Protein AF-A0A3L7VU78-F1 (afdb_monomer_lite)

Radius of gyration: 23.71 Å; chains: 1; bou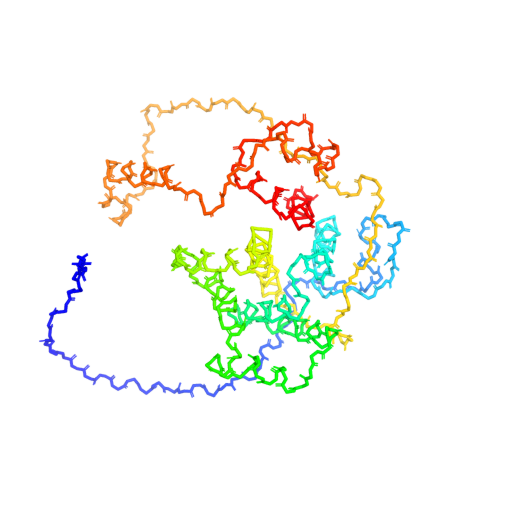nding box: 50×68×67 Å

Foldseek 3Di:
DDDDDDDDDDDDDDDDDDPPPPPPPDPDPDDPDDFLADQADLVVLLVQAFAFPDQPPDDDWSLLSRCSVPFRLLSVLVLLLLLLLQPVQPAQQLLSLLLQLLLCVLLVNPQSNQLSVVSNVVSVDDVVQVCQSPDPLVSDDPVNNLLNVQSNCLRPPVVPDDLVSLVVCCVVPNLLNSLSSNLSSVSSNVVSCSCVVRVTDGDPPDPDDRRDIGHDPPSFDQADDDPPDDDDDDDDPPDDDPDPDDPVNVVQDPVNVVVVVVVVVPDDDSDDQAAQVLQLVQGDPNHSVDGDPPSSLSSCSNRPVSNVSSVSRSVRRD

Structure (mmCIF, N/CA/C/O backbone):
data_AF-A0A3L7VU78-F1
#
_entry.id   AF-A0A3L7VU78-F1
#
loop_
_atom_site.group_PDB
_atom_site.id
_atom_site.type_symbol
_atom_site.label_atom_id
_atom_site.label_alt_id
_atom_site.label_comp_id
_atom_site.label_asym_id
_atom_site.label_entity_id
_atom_site.label_seq_id
_atom_site.pdbx_PDB_ins_code
_atom_site.Cartn_x
_atom_site.Cartn_y
_atom_site.Cartn_z
_atom_site.occupancy
_atom_site.B_iso_or_equiv
_atom_site.auth_seq_id
_atom_site.auth_comp_id
_atom_site.auth_asym_id
_atom_site.auth_atom_id
_atom_site.pdbx_PDB_model_num
ATOM 1 N N . MET A 1 1 ? -22.485 -10.725 32.781 1.00 35.50 1 MET A N 1
ATOM 2 C CA . MET A 1 1 ? -22.171 -12.115 33.166 1.00 35.50 1 MET A CA 1
ATOM 3 C C . MET A 1 1 ? -20.789 -12.396 32.603 1.00 35.50 1 MET A C 1
ATOM 5 O O . MET A 1 1 ? -20.634 -12.477 31.395 1.00 35.50 1 MET A O 1
ATOM 9 N N . ILE A 1 2 ? -19.786 -12.288 33.471 1.00 28.89 2 ILE A N 1
ATOM 10 C CA . ILE A 1 2 ? -18.355 -12.215 33.153 1.00 28.89 2 ILE A CA 1
ATOM 11 C C . ILE A 1 2 ? -17.833 -13.649 33.058 1.00 28.89 2 ILE A C 1
ATOM 13 O O . ILE A 1 2 ? -18.004 -14.397 34.017 1.00 28.89 2 ILE A O 1
ATOM 17 N N . CYS A 1 3 ? -17.208 -14.032 31.944 1.00 24.05 3 CYS A N 1
ATOM 18 C CA . CYS A 1 3 ? -16.477 -15.294 31.855 1.00 24.05 3 CYS A CA 1
ATOM 19 C C . CYS A 1 3 ? -14.977 -14.987 31.837 1.00 24.05 3 CYS A C 1
ATOM 21 O O . CYS A 1 3 ? -14.434 -14.513 30.843 1.00 24.05 3 CYS A O 1
ATOM 23 N N . GLN A 1 4 ? -14.351 -15.194 32.995 1.00 27.16 4 GLN A N 1
ATOM 24 C CA . GLN A 1 4 ? -12.908 -15.159 33.211 1.00 27.16 4 GLN A CA 1
ATOM 25 C C . GLN A 1 4 ? -12.246 -16.330 32.474 1.00 27.16 4 GLN A C 1
ATOM 27 O O . GLN A 1 4 ? -12.714 -17.463 32.570 1.00 27.16 4 GLN A O 1
ATOM 32 N N . ILE A 1 5 ? -11.136 -16.068 31.787 1.00 29.72 5 ILE A N 1
ATOM 33 C CA . ILE A 1 5 ? -10.208 -17.096 31.303 1.00 29.72 5 ILE A CA 1
ATOM 34 C C . ILE A 1 5 ? -9.046 -17.147 32.309 1.00 29.72 5 ILE A C 1
ATOM 36 O O . ILE A 1 5 ? -8.487 -16.089 32.612 1.00 29.72 5 ILE A O 1
ATOM 40 N N . PRO A 1 6 ? -8.681 -18.315 32.872 1.00 30.66 6 PRO A N 1
ATOM 41 C CA . PRO A 1 6 ? -7.613 -18.394 33.855 1.00 30.66 6 PRO A CA 1
ATOM 42 C C . PRO A 1 6 ? -6.235 -18.449 33.184 1.00 30.66 6 PRO A C 1
ATOM 44 O O . PRO A 1 6 ? -5.979 -19.248 32.287 1.00 30.66 6 PRO A O 1
ATOM 47 N N . CYS A 1 7 ? -5.341 -17.605 33.690 1.00 25.31 7 CYS A N 1
ATOM 48 C CA . CYS A 1 7 ? -3.892 -17.692 33.549 1.00 25.31 7 CYS A CA 1
ATOM 49 C C . CYS A 1 7 ? -3.352 -18.716 34.571 1.00 25.31 7 CYS A C 1
ATOM 51 O O . CYS A 1 7 ? -3.799 -18.669 35.722 1.00 25.31 7 CYS A O 1
ATOM 53 N N . PRO A 1 8 ? -2.406 -19.613 34.236 1.00 29.02 8 PRO A N 1
ATOM 54 C CA . PRO A 1 8 ? -1.728 -20.419 35.240 1.00 29.02 8 PRO A CA 1
ATOM 55 C C . PRO A 1 8 ? -0.372 -19.804 35.623 1.00 29.02 8 PRO A C 1
ATOM 57 O O . PRO A 1 8 ? 0.574 -19.799 34.841 1.00 29.02 8 PRO A O 1
ATOM 60 N N . THR A 1 9 ? -0.266 -19.345 36.870 1.00 29.22 9 THR A N 1
ATOM 61 C CA . THR A 1 9 ? 0.985 -19.000 37.568 1.00 29.22 9 THR A CA 1
ATOM 62 C C . THR A 1 9 ? 1.198 -19.929 38.762 1.00 29.22 9 THR A C 1
ATOM 64 O O . THR A 1 9 ? 0.534 -19.726 39.763 1.00 29.22 9 THR A O 1
ATOM 67 N N . TRP A 1 10 ? 2.142 -20.879 38.704 1.00 26.08 10 TRP A N 1
ATOM 68 C CA . TRP A 1 10 ? 2.815 -21.545 39.850 1.00 26.08 10 TRP A CA 1
ATOM 69 C C . TRP A 1 10 ? 4.115 -22.188 39.300 1.00 26.08 10 TRP A C 1
ATOM 71 O O . TRP A 1 10 ? 4.065 -22.734 38.207 1.00 26.08 10 TRP A O 1
ATOM 81 N N . PHE A 1 11 ? 5.304 -22.223 39.913 1.00 25.39 11 PHE A N 1
ATOM 82 C CA . PHE A 1 11 ? 5.868 -21.669 41.145 1.00 25.39 11 PHE A CA 1
ATOM 83 C C . PHE A 1 11 ? 7.413 -21.758 41.064 1.00 25.39 11 PHE A C 1
ATOM 85 O O . PHE A 1 11 ? 7.967 -22.499 40.256 1.00 25.39 11 PHE A O 1
ATOM 92 N N . ILE A 1 12 ? 8.086 -21.001 41.928 1.00 29.55 12 ILE A N 1
ATOM 93 C CA . ILE A 1 12 ? 9.536 -20.780 42.036 1.00 29.55 12 ILE A CA 1
ATOM 94 C C . ILE A 1 12 ? 10.245 -21.928 42.779 1.00 29.55 12 ILE A C 1
ATOM 96 O O . ILE A 1 12 ? 9.788 -22.322 43.849 1.00 29.55 12 ILE A O 1
ATOM 100 N N . ALA A 1 13 ? 11.427 -22.345 42.305 1.00 23.81 13 ALA A N 1
ATOM 101 C CA . ALA A 1 13 ? 12.557 -22.773 43.145 1.00 23.81 13 ALA A CA 1
ATOM 102 C C . ALA A 1 13 ? 13.876 -22.674 42.352 1.00 23.81 13 ALA A C 1
ATOM 104 O O . ALA A 1 13 ? 13.933 -23.053 41.187 1.00 23.81 13 ALA A O 1
ATOM 105 N N . GLY A 1 14 ? 14.899 -22.079 42.969 1.00 23.03 14 GLY A N 1
ATOM 106 C CA . GLY A 1 14 ? 16.048 -21.478 42.290 1.00 23.03 14 GLY A CA 1
ATOM 107 C C . GLY A 1 14 ? 17.125 -22.431 41.771 1.00 23.03 14 GLY A C 1
ATOM 108 O O . GLY A 1 14 ? 17.224 -23.569 42.208 1.00 23.03 14 GLY A O 1
ATOM 109 N N . LEU A 1 15 ? 18.006 -21.894 40.922 1.00 24.14 15 LEU A N 1
ATOM 110 C CA . LEU A 1 15 ? 19.453 -21.915 41.151 1.00 24.14 15 LEU A CA 1
ATOM 111 C C . LEU A 1 15 ? 20.183 -20.962 40.181 1.00 24.14 15 LEU A C 1
ATOM 113 O O . LEU A 1 15 ? 19.948 -20.974 38.979 1.00 24.14 15 LEU A O 1
ATOM 117 N N . THR A 1 16 ? 21.126 -20.211 40.753 1.00 25.31 16 THR A N 1
ATOM 118 C CA . THR A 1 16 ? 22.316 -19.613 40.118 1.00 25.31 16 THR A CA 1
ATOM 119 C C . THR A 1 16 ? 22.130 -18.368 39.238 1.00 25.31 16 THR A C 1
ATOM 121 O O . THR A 1 16 ? 21.934 -18.426 38.029 1.00 25.31 16 THR A O 1
ATOM 124 N N . ILE A 1 17 ? 22.337 -17.208 39.872 1.00 29.69 17 ILE A N 1
ATOM 125 C CA . ILE A 1 17 ? 22.638 -15.926 39.225 1.00 29.69 17 ILE A CA 1
ATOM 126 C C . ILE A 1 17 ? 24.004 -16.058 38.539 1.00 29.69 17 ILE A C 1
ATOM 128 O O . ILE A 1 17 ? 25.048 -15.973 39.186 1.00 29.69 17 ILE A O 1
ATOM 132 N N . MET A 1 18 ? 23.999 -16.277 37.227 1.00 26.28 18 MET A N 1
ATOM 133 C CA . MET A 1 18 ? 25.158 -16.014 36.382 1.00 26.28 18 MET A CA 1
ATOM 134 C C . MET A 1 18 ? 25.036 -14.564 35.908 1.00 26.28 18 MET A C 1
ATOM 136 O O . MET A 1 18 ? 24.140 -14.227 35.137 1.00 26.28 18 MET A O 1
ATOM 140 N N . ASN A 1 19 ? 25.906 -13.696 36.428 1.00 28.73 19 ASN A N 1
ATOM 141 C CA . ASN A 1 19 ? 26.069 -12.317 35.971 1.00 28.73 19 ASN A CA 1
ATOM 142 C C . ASN A 1 19 ? 26.489 -12.320 34.496 1.00 28.73 19 ASN A C 1
ATOM 144 O O . ASN A 1 19 ? 27.678 -12.351 34.178 1.00 28.73 19 ASN A O 1
ATOM 148 N N . ILE A 1 20 ? 25.518 -12.271 33.589 1.00 28.59 20 ILE A N 1
ATOM 149 C CA . ILE A 1 20 ? 25.759 -11.836 32.220 1.00 28.59 20 ILE A CA 1
ATOM 150 C C . ILE A 1 20 ? 25.672 -10.316 32.263 1.00 28.59 20 ILE A C 1
ATOM 152 O O . ILE A 1 20 ? 24.589 -9.735 32.240 1.00 28.59 20 ILE A O 1
ATOM 156 N N . SER A 1 21 ? 26.836 -9.674 32.371 1.00 28.73 21 SER A N 1
ATOM 157 C CA . SER A 1 21 ? 27.003 -8.269 32.008 1.00 28.73 21 SER A CA 1
ATOM 158 C C . SER A 1 21 ? 26.585 -8.114 30.550 1.00 28.73 21 SER A C 1
ATOM 160 O O . SER A 1 21 ? 27.394 -8.273 29.636 1.00 28.73 21 SER A O 1
ATOM 162 N N . MET A 1 22 ? 25.305 -7.829 30.332 1.00 28.14 22 MET A N 1
ATOM 163 C CA . MET A 1 22 ? 24.794 -7.361 29.060 1.00 28.14 22 MET A CA 1
ATOM 164 C C . MET A 1 22 ? 25.396 -5.970 28.872 1.00 28.14 22 MET A C 1
ATOM 166 O O . MET A 1 22 ? 24.938 -4.983 29.446 1.00 28.14 22 MET A O 1
ATOM 170 N N . ARG A 1 23 ? 26.514 -5.905 28.141 1.00 28.66 23 ARG A N 1
ATOM 171 C CA . ARG A 1 23 ? 26.972 -4.643 27.572 1.00 28.66 23 ARG A CA 1
ATOM 172 C C . ARG A 1 23 ? 25.811 -4.146 26.723 1.00 28.66 23 ARG A C 1
ATOM 174 O O . ARG A 1 23 ? 25.499 -4.754 25.704 1.00 28.66 23 ARG A O 1
ATOM 181 N N . ILE A 1 24 ? 25.169 -3.076 27.181 1.00 33.50 24 ILE A N 1
ATOM 182 C CA . ILE A 1 24 ? 24.375 -2.209 26.324 1.00 33.50 24 ILE A CA 1
ATOM 183 C C . ILE A 1 24 ? 25.350 -1.780 25.233 1.00 33.50 24 ILE A C 1
ATOM 185 O O . ILE A 1 24 ? 26.255 -0.980 25.476 1.00 33.50 24 ILE A O 1
ATOM 189 N N . ALA A 1 25 ? 25.247 -2.422 24.071 1.00 33.28 25 ALA A N 1
ATOM 190 C CA . ALA A 1 25 ? 25.852 -1.897 22.871 1.00 33.28 25 ALA A CA 1
ATOM 191 C C . ALA A 1 25 ? 25.211 -0.524 22.680 1.00 33.28 25 ALA A C 1
ATOM 193 O O . ALA A 1 25 ? 23.991 -0.402 22.560 1.00 33.28 25 ALA A O 1
ATOM 194 N N . SER A 1 26 ? 26.049 0.506 22.781 1.00 35.22 26 SER A N 1
ATOM 195 C CA . SER A 1 26 ? 25.760 1.832 22.257 1.00 35.22 26 SER A CA 1
ATOM 196 C C . SER A 1 26 ? 25.089 1.676 20.897 1.00 35.22 26 SER A C 1
ATOM 198 O O . SER A 1 26 ? 25.516 0.821 20.123 1.00 35.22 26 SER A O 1
ATOM 200 N N . ALA A 1 27 ? 24.056 2.477 20.637 1.00 38.53 27 ALA A N 1
ATOM 201 C CA . ALA A 1 27 ? 23.479 2.625 19.311 1.00 38.53 27 ALA A CA 1
ATOM 202 C C . ALA A 1 27 ? 24.625 2.831 18.313 1.00 38.53 27 ALA A C 1
ATOM 204 O O . ALA A 1 27 ? 25.309 3.855 18.365 1.00 38.53 27 ALA A O 1
ATOM 205 N N . ASP A 1 28 ? 24.886 1.807 17.507 1.00 32.53 28 ASP A N 1
ATOM 206 C CA . ASP A 1 28 ? 25.804 1.908 16.388 1.00 32.53 28 ASP A CA 1
ATOM 207 C C . ASP A 1 28 ? 25.059 2.689 15.307 1.00 32.53 28 ASP A C 1
ATOM 209 O O . ASP A 1 28 ? 23.875 2.453 15.042 1.00 32.53 28 ASP A O 1
ATOM 213 N N . GLU A 1 29 ? 25.740 3.689 14.768 1.00 37.38 29 GLU A N 1
ATOM 214 C CA . GLU A 1 29 ? 25.265 4.547 13.694 1.00 37.38 29 GLU A CA 1
ATOM 215 C C . GLU A 1 29 ? 24.719 3.693 12.538 1.00 37.38 29 GLU A C 1
ATOM 217 O O . GLU A 1 29 ? 25.259 2.631 12.225 1.00 37.38 29 GLU A O 1
ATOM 222 N N . GLY A 1 30 ? 23.612 4.147 11.939 1.00 40.00 30 GLY A N 1
ATOM 223 C CA . GLY A 1 30 ? 22.833 3.411 10.945 1.00 40.00 30 GLY A CA 1
ATOM 224 C C . GLY A 1 30 ? 23.698 2.653 9.940 1.00 40.00 30 GLY A C 1
ATOM 225 O O . GLY A 1 30 ? 24.614 3.207 9.330 1.00 40.00 30 GLY A O 1
ATOM 226 N N . THR A 1 31 ? 23.395 1.369 9.774 1.00 40.06 31 THR A N 1
ATOM 227 C CA . THR A 1 31 ? 24.058 0.480 8.823 1.00 40.06 31 THR A CA 1
ATOM 228 C C . THR A 1 31 ? 23.836 1.013 7.408 1.00 40.06 31 THR A C 1
ATOM 230 O O . THR A 1 31 ? 22.848 0.725 6.743 1.00 40.06 31 THR A O 1
ATOM 233 N N . THR A 1 32 ? 24.790 1.811 6.937 1.00 51.78 32 THR A N 1
ATOM 234 C CA . THR A 1 32 ? 24.922 2.302 5.563 1.00 51.78 32 THR A CA 1
ATOM 235 C C . THR A 1 32 ? 25.449 1.177 4.672 1.00 51.78 32 THR A C 1
ATOM 237 O O . THR A 1 32 ? 26.526 1.250 4.083 1.00 51.78 32 THR A O 1
ATOM 240 N N . GLY A 1 33 ? 24.708 0.070 4.603 1.00 62.44 33 GLY A N 1
ATOM 241 C CA . GLY A 1 33 ? 24.994 -0.983 3.637 1.00 62.44 33 GLY A CA 1
ATOM 242 C C . GLY A 1 33 ? 24.694 -0.487 2.222 1.00 62.44 33 GLY A C 1
ATOM 243 O O . GLY A 1 33 ? 23.738 0.258 2.012 1.00 62.44 33 GLY A O 1
ATOM 244 N N . SER A 1 34 ? 25.486 -0.908 1.237 1.00 83.06 34 SER A N 1
ATOM 245 C CA . SER A 1 34 ? 25.112 -0.721 -0.171 1.00 83.06 34 SER A CA 1
ATOM 246 C C . SER A 1 34 ? 23.842 -1.528 -0.498 1.00 83.06 34 SER A C 1
ATOM 248 O O . SER A 1 34 ? 23.605 -2.556 0.148 1.00 83.06 34 SER A O 1
ATOM 250 N N . PRO A 1 35 ? 23.031 -1.103 -1.484 1.00 90.38 35 PRO A N 1
ATOM 251 C CA . PRO A 1 35 ? 21.904 -1.896 -1.966 1.00 90.38 35 PRO A CA 1
ATOM 252 C C . PRO A 1 35 ? 22.324 -3.322 -2.339 1.00 90.38 35 PRO A C 1
ATOM 254 O O . PRO A 1 35 ? 23.410 -3.532 -2.883 1.00 90.38 35 PRO A O 1
ATOM 257 N N . VAL A 1 36 ? 21.448 -4.299 -2.095 1.00 91.81 36 VAL A N 1
ATOM 258 C CA . VAL A 1 36 ? 21.705 -5.714 -2.442 1.00 91.81 36 VAL A CA 1
ATOM 259 C C . VAL A 1 36 ? 21.676 -5.940 -3.962 1.00 91.81 36 VAL A C 1
ATOM 261 O O . VAL A 1 36 ? 22.259 -6.895 -4.472 1.00 91.81 36 VAL A O 1
ATOM 264 N N . VAL A 1 37 ? 21.020 -5.042 -4.699 1.00 92.69 37 VAL A N 1
ATOM 265 C CA . VAL A 1 37 ? 20.913 -5.062 -6.162 1.00 92.69 37 VAL A CA 1
ATOM 266 C C . VAL A 1 37 ? 21.518 -3.804 -6.770 1.00 92.69 37 VAL A C 1
ATOM 268 O O . VAL A 1 37 ? 21.577 -2.757 -6.130 1.00 92.69 37 VAL A O 1
ATOM 271 N N . VAL A 1 38 ? 21.932 -3.883 -8.036 1.00 93.50 38 VAL A N 1
ATOM 272 C CA . VAL A 1 38 ? 22.366 -2.693 -8.778 1.00 93.50 38 VAL A CA 1
ATOM 273 C C . VAL A 1 38 ? 21.203 -1.710 -8.863 1.00 93.50 38 VAL A C 1
ATOM 275 O O . VAL A 1 38 ? 20.118 -2.056 -9.337 1.00 93.50 38 VAL A O 1
ATOM 278 N N . LEU A 1 39 ? 21.451 -0.485 -8.409 1.00 95.50 39 LEU A N 1
ATOM 279 C CA . LEU A 1 39 ? 20.503 0.611 -8.508 1.00 95.50 39 LEU A CA 1
ATOM 280 C C . LEU A 1 39 ? 20.712 1.325 -9.843 1.00 95.50 39 LEU A C 1
ATOM 282 O O . LEU A 1 39 ? 21.747 1.959 -10.047 1.00 95.50 39 LEU A O 1
ATOM 286 N N . LEU A 1 40 ? 19.736 1.221 -10.743 1.00 97.06 40 LEU A N 1
ATOM 287 C CA . LEU A 1 40 ? 19.785 1.904 -12.036 1.00 97.06 40 LEU A CA 1
ATOM 288 C C . LEU A 1 40 ? 19.847 3.427 -11.847 1.00 97.06 40 LEU A C 1
ATOM 290 O O . LEU A 1 40 ? 19.312 3.978 -10.873 1.00 97.06 40 LEU A O 1
ATOM 294 N N . SER A 1 41 ? 20.461 4.137 -12.793 1.00 96.69 41 SER A N 1
ATOM 295 C CA . SER A 1 41 ? 20.238 5.579 -12.912 1.00 96.69 41 SER A CA 1
ATOM 296 C C . SER A 1 41 ? 18.783 5.865 -13.303 1.00 96.69 41 SER A C 1
ATOM 298 O O . SER A 1 41 ? 18.035 4.976 -13.715 1.00 96.69 41 SER A O 1
ATOM 300 N N . ASN A 1 42 ? 18.354 7.122 -13.171 1.00 96.44 42 ASN A N 1
ATOM 301 C CA . ASN A 1 42 ? 16.991 7.504 -13.539 1.00 96.44 42 ASN A CA 1
ATOM 302 C C . ASN A 1 42 ? 16.691 7.217 -15.020 1.00 96.44 42 ASN A C 1
ATOM 304 O O . ASN A 1 42 ? 15.651 6.648 -15.332 1.00 96.44 42 ASN A O 1
ATOM 308 N N . ALA A 1 43 ? 17.621 7.577 -15.910 1.00 97.56 43 ALA A N 1
ATOM 309 C CA . ALA A 1 43 ? 17.485 7.373 -17.350 1.00 97.56 43 ALA A CA 1
ATOM 310 C C . ALA A 1 43 ? 17.462 5.881 -17.713 1.00 97.56 43 ALA A C 1
ATOM 312 O O . ALA A 1 43 ? 16.530 5.433 -18.367 1.00 97.56 43 ALA A O 1
ATOM 313 N N . GLU A 1 44 ? 18.413 5.093 -17.197 1.00 98.12 44 GLU A N 1
ATOM 314 C CA . GLU A 1 44 ? 18.453 3.644 -17.454 1.00 98.12 44 GLU A CA 1
ATOM 315 C C . GLU A 1 44 ? 17.208 2.922 -16.933 1.00 98.12 44 GLU A C 1
ATOM 317 O O . GLU A 1 44 ? 16.784 1.927 -17.513 1.00 98.12 44 GLU A O 1
ATOM 322 N N . CYS A 1 45 ? 16.633 3.387 -15.820 1.00 98.06 45 CYS A N 1
ATOM 323 C CA . CYS A 1 45 ? 15.390 2.831 -15.303 1.00 98.06 45 CYS A CA 1
ATOM 324 C C . CYS A 1 45 ? 14.231 3.109 -16.265 1.00 98.06 45 CYS A C 1
ATOM 326 O O . CYS A 1 45 ? 13.535 2.176 -16.655 1.00 98.06 45 CYS A O 1
ATOM 328 N N . TRP A 1 46 ? 14.068 4.359 -16.707 1.00 98.00 46 TRP A N 1
ATOM 329 C CA . TRP A 1 46 ? 13.047 4.727 -17.687 1.00 98.00 46 TRP A CA 1
ATOM 330 C C . TRP A 1 46 ? 13.192 3.977 -19.017 1.00 98.00 46 TRP A C 1
ATOM 332 O O . TRP A 1 46 ? 12.180 3.553 -19.563 1.00 98.00 46 TRP A O 1
ATOM 342 N N . ASP A 1 47 ? 14.419 3.730 -19.483 1.00 97.88 47 ASP A N 1
ATOM 343 C CA . ASP A 1 47 ? 14.683 2.928 -20.688 1.00 97.88 47 ASP A CA 1
ATOM 344 C C . ASP A 1 47 ? 14.255 1.455 -20.539 1.00 97.88 47 ASP A C 1
ATOM 346 O O . ASP A 1 47 ? 14.034 0.764 -21.535 1.00 97.88 47 ASP A O 1
ATOM 350 N N . ARG A 1 48 ? 14.160 0.945 -19.302 1.00 97.44 48 ARG A N 1
ATOM 351 C CA . ARG A 1 48 ? 13.707 -0.426 -19.014 1.00 97.44 48 ARG A CA 1
ATOM 352 C C . ARG A 1 48 ? 12.217 -0.535 -18.738 1.00 97.44 48 ARG A C 1
ATOM 354 O O . ARG A 1 48 ? 11.659 -1.615 -18.940 1.00 97.44 48 ARG A O 1
ATOM 361 N N . LEU A 1 49 ? 11.598 0.514 -18.201 1.00 98.00 49 LEU A N 1
ATOM 362 C CA . LEU A 1 49 ? 10.165 0.516 -17.932 1.00 98.00 49 LEU A CA 1
ATOM 363 C C . LEU A 1 49 ? 9.377 0.394 -19.252 1.00 98.00 49 LEU A C 1
ATOM 365 O O . LEU A 1 49 ? 9.890 0.739 -20.318 1.00 98.00 49 LEU A O 1
ATOM 369 N N . PRO A 1 50 ? 8.136 -0.123 -19.213 1.00 97.56 50 PRO A N 1
ATOM 370 C CA . PRO A 1 50 ? 7.268 -0.126 -20.382 1.00 97.56 50 PRO A CA 1
ATOM 371 C C . PRO A 1 50 ? 7.056 1.284 -20.941 1.00 97.56 50 PRO A C 1
ATOM 373 O O . PRO A 1 50 ? 7.197 2.277 -20.225 1.00 97.56 50 PRO A O 1
ATOM 376 N N . GLU A 1 51 ? 6.658 1.353 -22.211 1.00 97.00 51 GLU A N 1
ATOM 377 C CA . GLU A 1 51 ? 6.326 2.615 -22.870 1.00 97.00 51 GLU A CA 1
ATOM 378 C C . GLU A 1 51 ? 5.300 3.416 -22.054 1.00 97.00 51 GLU A C 1
ATOM 380 O O . GLU A 1 51 ? 4.317 2.868 -21.546 1.00 97.00 51 GLU A O 1
ATOM 385 N N . THR A 1 52 ? 5.547 4.719 -21.934 1.00 97.31 52 THR A N 1
ATOM 386 C CA . THR A 1 52 ? 4.703 5.661 -21.193 1.00 97.31 52 THR A CA 1
ATOM 387 C C . THR A 1 52 ? 3.989 6.598 -22.153 1.00 97.31 52 THR A C 1
ATOM 389 O O . THR A 1 52 ? 4.562 7.056 -23.139 1.00 97.31 52 THR A O 1
ATOM 392 N N . LEU A 1 53 ? 2.732 6.901 -21.845 1.00 97.50 53 LEU A N 1
ATOM 393 C CA . LEU A 1 53 ? 1.929 7.907 -22.535 1.00 97.50 53 LEU A CA 1
ATOM 394 C C . LEU A 1 53 ? 2.115 9.290 -21.898 1.00 97.50 53 LEU A C 1
ATOM 396 O O . LEU A 1 53 ? 2.084 10.308 -22.589 1.00 97.50 53 LEU A O 1
ATOM 400 N N . SER A 1 54 ? 2.339 9.330 -20.583 1.00 97.50 54 SER A N 1
ATOM 401 C CA . SER A 1 54 ? 2.594 10.550 -19.818 1.00 97.50 54 SER A CA 1
ATOM 402 C C . SER A 1 54 ? 3.470 10.264 -18.591 1.00 97.50 54 SER A C 1
ATOM 404 O O . SER A 1 54 ? 3.643 9.115 -18.191 1.00 97.50 54 SER A O 1
ATOM 406 N N . GLY A 1 55 ? 4.077 11.305 -18.013 1.00 95.00 55 GLY A N 1
ATOM 407 C CA . GLY A 1 55 ? 4.869 11.193 -16.781 1.00 95.00 55 GLY A CA 1
ATOM 408 C C . GLY A 1 55 ? 6.310 10.677 -16.938 1.00 95.00 55 GLY A C 1
ATOM 409 O O . GLY A 1 55 ? 7.006 10.523 -15.932 1.00 95.00 55 GLY A O 1
ATOM 410 N N . PHE A 1 56 ? 6.789 10.451 -18.166 1.00 96.25 56 PHE A N 1
ATOM 411 C CA . PHE A 1 56 ? 8.169 10.037 -18.453 1.00 96.25 56 PHE A CA 1
ATOM 412 C C . PHE A 1 56 ? 9.221 11.023 -17.922 1.00 96.25 56 PHE A C 1
ATOM 414 O O . PHE A 1 56 ? 9.023 12.239 -17.926 1.00 96.25 56 PHE A O 1
ATOM 421 N N . GLY A 1 57 ? 10.391 10.508 -17.536 1.00 94.06 57 GLY A N 1
ATOM 422 C CA . GLY A 1 57 ? 11.571 11.318 -17.218 1.00 94.06 57 GLY A CA 1
ATOM 423 C C . GLY A 1 57 ? 11.563 11.960 -15.828 1.00 94.06 57 GLY A C 1
ATOM 424 O O . GLY A 1 57 ? 12.571 12.544 -15.429 1.00 94.06 57 GLY A O 1
ATOM 425 N N . GLN A 1 58 ? 10.478 11.815 -15.061 1.00 96.06 58 GLN A N 1
ATOM 426 C CA . GLN A 1 58 ? 10.421 12.243 -13.662 1.00 96.06 58 GLN A CA 1
ATOM 427 C C . GLN A 1 58 ? 11.482 11.514 -12.809 1.00 96.06 58 GLN A C 1
ATOM 429 O O . GLN A 1 58 ? 11.900 10.405 -13.166 1.00 96.06 58 GLN A O 1
ATOM 434 N N . PRO A 1 59 ? 11.954 12.099 -11.691 1.00 96.88 59 PRO A N 1
ATOM 435 C CA . PRO A 1 59 ? 12.805 11.386 -10.741 1.00 96.88 59 PRO A CA 1
ATOM 436 C C . PRO A 1 59 ? 12.090 10.148 -10.187 1.00 96.88 59 PRO A C 1
ATOM 438 O O . PRO A 1 59 ? 10.955 10.254 -9.739 1.00 96.88 59 PRO A O 1
ATOM 441 N N . LEU A 1 60 ? 12.753 8.992 -10.198 1.00 97.38 60 LEU A N 1
ATOM 442 C CA . LEU A 1 60 ? 12.211 7.718 -9.734 1.00 97.38 60 LEU A CA 1
ATOM 443 C C . LEU A 1 60 ? 12.759 7.337 -8.343 1.00 97.38 60 LEU A C 1
ATOM 445 O O . LEU A 1 60 ? 13.981 7.388 -8.131 1.00 97.38 60 LEU A O 1
ATOM 449 N N . PRO A 1 61 ? 11.888 6.875 -7.421 1.00 97.62 61 PRO A N 1
ATOM 450 C CA . PRO A 1 61 ? 12.275 6.346 -6.121 1.00 97.62 61 PRO A CA 1
ATOM 451 C C . PRO A 1 61 ? 13.319 5.239 -6.239 1.00 97.62 61 PRO A C 1
ATOM 453 O O . PRO A 1 61 ? 13.341 4.486 -7.221 1.00 97.62 61 PRO A O 1
ATOM 456 N N . SER A 1 62 ? 14.168 5.094 -5.220 1.00 97.50 62 SER A N 1
ATOM 457 C CA . SER A 1 62 ? 15.192 4.040 -5.226 1.00 97.50 62 SER A CA 1
ATOM 458 C C . SER A 1 62 ? 14.591 2.636 -5.384 1.00 97.50 62 SER A C 1
ATOM 460 O O . SER A 1 62 ? 15.152 1.814 -6.108 1.00 97.50 62 SER A O 1
ATOM 462 N N . TRP A 1 63 ? 13.406 2.374 -4.821 1.00 97.69 63 TRP A N 1
ATOM 463 C CA . TRP A 1 63 ? 12.720 1.087 -4.981 1.00 97.69 63 TRP A CA 1
ATOM 464 C C . TRP A 1 63 ? 12.315 0.785 -6.422 1.00 97.69 63 TRP A C 1
ATOM 466 O O . TRP A 1 63 ? 12.465 -0.357 -6.851 1.00 97.69 63 TRP A O 1
ATOM 476 N N . VAL A 1 64 ? 11.897 1.780 -7.209 1.00 97.94 64 VAL A N 1
ATOM 477 C CA . VAL A 1 64 ? 11.567 1.564 -8.629 1.00 97.94 64 VAL A CA 1
ATOM 478 C C . VAL A 1 64 ? 12.829 1.175 -9.382 1.00 97.94 64 VAL A C 1
ATOM 480 O O . VAL A 1 64 ? 12.852 0.173 -10.094 1.00 97.94 64 VAL A O 1
ATOM 483 N N . ARG A 1 65 ? 13.903 1.946 -9.172 1.00 97.81 65 ARG A N 1
ATOM 484 C CA . ARG A 1 65 ? 15.199 1.748 -9.835 1.00 97.81 65 ARG A CA 1
ATOM 485 C C . ARG A 1 65 ? 15.854 0.419 -9.460 1.00 97.81 65 ARG A C 1
ATOM 487 O O . ARG A 1 65 ? 16.631 -0.105 -10.249 1.00 97.81 65 ARG A O 1
ATOM 494 N N . ALA A 1 66 ? 15.539 -0.126 -8.287 1.00 97.69 66 ALA A N 1
ATOM 495 C CA . ALA A 1 66 ? 15.990 -1.438 -7.842 1.00 97.69 66 ALA A CA 1
ATOM 496 C C . ALA A 1 66 ? 15.140 -2.581 -8.426 1.00 97.69 66 ALA A C 1
ATOM 498 O O . ALA A 1 66 ? 15.685 -3.541 -8.971 1.00 97.69 66 ALA A O 1
ATOM 499 N N . VAL A 1 67 ? 13.807 -2.485 -8.352 1.00 97.31 67 VAL A N 1
ATOM 500 C CA . VAL A 1 67 ? 12.891 -3.535 -8.837 1.00 97.31 67 VAL A CA 1
ATOM 501 C C . VAL A 1 67 ? 12.954 -3.659 -10.363 1.00 97.31 67 VAL A C 1
ATOM 503 O O . VAL A 1 67 ? 12.991 -4.774 -10.889 1.00 97.31 67 VAL A O 1
ATOM 506 N N . ALA A 1 68 ? 13.069 -2.540 -11.087 1.00 97.38 68 ALA A N 1
ATOM 507 C CA . ALA A 1 68 ? 13.152 -2.522 -12.548 1.00 97.38 68 ALA A CA 1
ATOM 508 C C . ALA A 1 68 ? 14.406 -3.215 -13.113 1.00 97.38 68 ALA A C 1
ATOM 510 O O . ALA A 1 68 ? 14.452 -3.543 -14.301 1.00 97.38 68 ALA A O 1
ATOM 511 N N . THR A 1 69 ? 15.410 -3.501 -12.276 1.00 95.44 69 THR A N 1
ATOM 512 C CA . THR A 1 69 ? 16.585 -4.284 -12.676 1.00 95.44 69 THR A CA 1
ATOM 513 C C . THR A 1 69 ? 16.197 -5.674 -13.180 1.00 95.44 69 THR A C 1
ATOM 515 O O . THR A 1 69 ? 16.795 -6.152 -14.147 1.00 95.44 69 THR A O 1
ATOM 518 N N . HIS A 1 70 ? 15.181 -6.297 -12.577 1.00 94.88 70 HIS A N 1
ATOM 519 C CA . HIS A 1 70 ? 14.734 -7.648 -12.933 1.00 94.88 70 HIS A CA 1
ATOM 520 C C . HIS A 1 70 ? 13.255 -7.732 -13.308 1.00 94.88 70 HIS A C 1
ATOM 522 O O . HIS A 1 70 ? 12.881 -8.624 -14.063 1.00 94.88 70 HIS A O 1
ATOM 528 N N . LEU A 1 71 ? 12.429 -6.813 -12.808 1.00 96.75 71 LEU A N 1
ATOM 529 C CA . LEU A 1 71 ? 10.976 -6.843 -12.947 1.00 96.75 71 LEU A CA 1
ATOM 530 C C . LEU A 1 71 ? 10.447 -5.468 -13.407 1.00 96.75 71 LEU A C 1
ATOM 532 O O . LEU A 1 71 ? 9.716 -4.810 -12.666 1.00 96.75 71 LEU A O 1
ATOM 536 N N . PRO A 1 72 ? 10.816 -4.981 -14.609 1.00 97.00 72 PRO A N 1
ATOM 537 C CA . PRO A 1 72 ? 10.444 -3.638 -15.070 1.00 97.00 72 PRO A CA 1
ATOM 538 C C . PRO A 1 72 ? 8.931 -3.430 -15.194 1.00 97.00 72 PRO A C 1
ATOM 540 O O . PRO A 1 72 ? 8.424 -2.367 -14.843 1.00 97.00 72 PRO A O 1
ATOM 543 N N . ARG A 1 73 ? 8.181 -4.450 -15.630 1.00 97.62 73 ARG A N 1
ATOM 544 C CA . ARG A 1 73 ? 6.714 -4.367 -15.716 1.00 97.62 73 ARG A CA 1
ATOM 545 C C . ARG A 1 73 ? 6.070 -4.325 -14.328 1.00 97.62 73 ARG A C 1
ATOM 547 O O . ARG A 1 73 ? 5.132 -3.564 -14.115 1.00 97.62 73 ARG A O 1
ATOM 554 N N . THR A 1 74 ? 6.590 -5.096 -13.372 1.00 97.00 74 THR A N 1
ATOM 555 C CA . THR A 1 74 ? 6.138 -5.044 -11.973 1.00 97.00 74 THR A CA 1
ATOM 556 C C . THR A 1 74 ? 6.471 -3.698 -11.337 1.00 97.00 74 THR A C 1
ATOM 558 O O . THR A 1 74 ? 5.616 -3.128 -10.670 1.00 97.00 74 THR A O 1
ATOM 561 N N . ALA A 1 75 ? 7.667 -3.147 -11.582 1.00 97.88 75 ALA A N 1
ATOM 562 C CA . ALA A 1 75 ? 8.050 -1.815 -11.112 1.00 97.88 75 ALA A CA 1
ATOM 563 C C . ALA A 1 75 ? 7.094 -0.730 -11.639 1.00 97.88 75 ALA A C 1
ATOM 565 O O . ALA A 1 75 ? 6.664 0.127 -10.871 1.00 97.88 75 ALA A O 1
ATOM 566 N N . ALA A 1 76 ? 6.705 -0.812 -12.916 1.00 98.12 76 ALA A N 1
ATOM 567 C CA . ALA A 1 76 ? 5.702 0.061 -13.522 1.00 98.12 76 ALA A CA 1
ATOM 568 C C . ALA A 1 76 ? 4.317 -0.080 -12.870 1.00 98.12 76 ALA A C 1
ATOM 570 O O . ALA A 1 76 ? 3.733 0.911 -12.446 1.00 98.12 76 ALA A O 1
ATOM 571 N N . ALA A 1 77 ? 3.811 -1.304 -12.699 1.00 98.12 77 ALA A N 1
ATOM 572 C CA . ALA A 1 77 ? 2.529 -1.522 -12.025 1.00 98.12 77 ALA A CA 1
ATOM 573 C C . ALA A 1 77 ? 2.546 -1.068 -10.552 1.00 98.12 77 ALA A C 1
ATOM 575 O O . ALA A 1 77 ? 1.548 -0.582 -10.022 1.00 98.12 77 ALA A O 1
ATOM 576 N N . MET A 1 78 ? 3.686 -1.216 -9.875 1.00 98.19 78 MET A N 1
ATOM 577 C CA . MET A 1 78 ? 3.865 -0.730 -8.512 1.00 98.19 78 MET A CA 1
ATOM 578 C C . MET A 1 78 ? 3.904 0.799 -8.424 1.00 98.19 78 MET A C 1
ATOM 580 O O . MET A 1 78 ? 3.534 1.327 -7.381 1.00 98.19 78 MET A O 1
ATOM 584 N N . LEU A 1 79 ? 4.319 1.519 -9.475 1.00 98.12 79 LEU A N 1
ATOM 585 C CA . LEU A 1 79 ? 4.228 2.985 -9.509 1.00 98.12 79 LEU A CA 1
ATOM 586 C C . LEU A 1 79 ? 2.767 3.443 -9.462 1.00 98.12 79 LEU A C 1
ATOM 588 O O . LEU A 1 79 ? 2.431 4.296 -8.644 1.00 98.12 79 LEU A O 1
ATOM 592 N N . GLU A 1 80 ? 1.890 2.824 -10.259 1.00 97.94 80 GLU A N 1
ATOM 593 C CA . GLU A 1 80 ? 0.446 3.107 -10.221 1.00 97.94 80 GLU A CA 1
ATOM 594 C C . GLU A 1 80 ? -0.161 2.769 -8.850 1.00 97.94 80 GLU A C 1
ATOM 596 O O . GLU A 1 80 ? -0.994 3.508 -8.324 1.00 97.94 80 GLU A O 1
ATOM 601 N N . LEU A 1 81 ? 0.291 1.671 -8.235 1.00 98.44 81 LEU A N 1
ATOM 602 C CA . LEU A 1 81 ? -0.120 1.283 -6.887 1.00 98.44 81 LEU A CA 1
ATOM 603 C C . LEU A 1 81 ? 0.333 2.285 -5.817 1.00 98.44 81 LEU A C 1
ATOM 605 O O . LEU A 1 81 ? -0.477 2.677 -4.973 1.00 98.44 81 LEU A O 1
ATOM 609 N N . ASP A 1 82 ? 1.597 2.717 -5.849 1.00 98.56 82 ASP A N 1
ATOM 610 C CA . ASP A 1 82 ? 2.123 3.731 -4.929 1.00 98.56 82 ASP A CA 1
ATOM 611 C C . ASP A 1 82 ? 1.345 5.038 -5.070 1.00 98.56 82 ASP A C 1
ATOM 613 O O . ASP A 1 82 ? 0.912 5.613 -4.069 1.00 98.56 82 ASP A O 1
ATOM 617 N N . PHE A 1 83 ? 1.099 5.465 -6.311 1.00 98.56 83 PHE A N 1
ATOM 618 C CA . PHE A 1 83 ? 0.301 6.645 -6.605 1.00 98.56 83 PHE A CA 1
ATOM 619 C C . PHE A 1 83 ? -1.099 6.532 -5.996 1.00 98.56 83 PHE A C 1
ATOM 621 O O . PHE A 1 83 ? -1.484 7.388 -5.199 1.00 98.56 83 PHE A O 1
ATOM 628 N N . ALA A 1 84 ? -1.829 5.445 -6.269 1.00 98.38 84 ALA A N 1
ATOM 629 C CA . ALA A 1 84 ? -3.179 5.238 -5.747 1.00 98.38 84 ALA A CA 1
ATOM 630 C C . 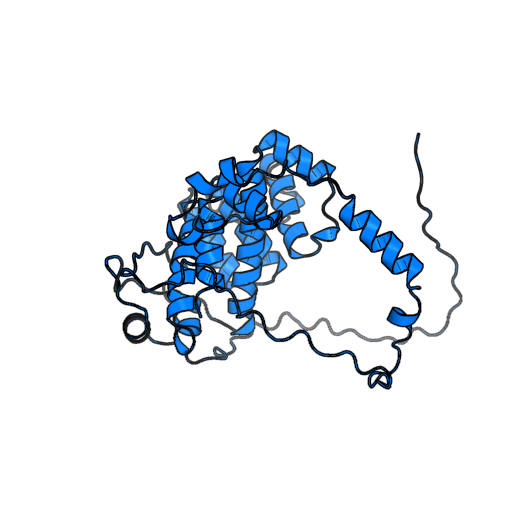ALA A 1 84 ? -3.231 5.279 -4.210 1.00 98.38 84 ALA A C 1
ATOM 632 O O . ALA A 1 84 ? -4.066 5.977 -3.625 1.00 98.38 84 ALA A O 1
ATOM 633 N N . HIS A 1 85 ? -2.292 4.615 -3.529 1.00 98.25 85 HIS A N 1
ATOM 634 C CA . HIS A 1 85 ? -2.221 4.661 -2.067 1.00 98.25 85 HIS A CA 1
ATOM 635 C C . HIS A 1 85 ? -1.880 6.045 -1.517 1.00 98.25 85 HIS A C 1
ATOM 637 O O . HIS A 1 85 ? -2.284 6.363 -0.399 1.00 98.25 85 HIS A O 1
ATOM 643 N N . ARG A 1 86 ? -1.150 6.874 -2.264 1.00 98.00 86 ARG A N 1
ATOM 644 C CA . ARG A 1 86 ? -0.708 8.196 -1.806 1.00 98.00 86 ARG A CA 1
ATOM 645 C C . ARG A 1 86 ? -1.632 9.333 -2.206 1.00 98.00 86 ARG A C 1
ATOM 647 O O . ARG A 1 86 ? -1.549 10.380 -1.566 1.00 98.00 86 ARG A O 1
ATOM 654 N N . THR A 1 87 ? -2.505 9.148 -3.196 1.00 97.62 87 THR A N 1
ATOM 655 C CA . THR A 1 87 ? -3.373 10.216 -3.724 1.00 97.62 87 THR A CA 1
ATOM 656 C C . THR A 1 87 ? -4.852 9.835 -3.778 1.00 97.62 87 THR A C 1
ATOM 658 O O . THR A 1 87 ? -5.682 10.681 -3.455 1.00 97.62 87 THR A O 1
ATOM 661 N N . GLN A 1 88 ? -5.197 8.582 -4.089 1.00 97.62 88 GLN A N 1
ATOM 662 C CA . GLN A 1 88 ? -6.576 8.165 -4.390 1.00 97.62 88 GLN A CA 1
ATOM 663 C C . GLN A 1 88 ? -7.306 7.482 -3.229 1.00 97.62 88 GLN A C 1
ATOM 665 O O . GLN A 1 88 ? -8.528 7.389 -3.265 1.00 97.62 88 GLN A O 1
ATOM 670 N N . SER A 1 89 ? -6.589 7.014 -2.201 1.00 96.69 89 SER A N 1
ATOM 671 C CA . SER A 1 89 ? -7.222 6.391 -1.029 1.00 96.69 89 SER A CA 1
ATOM 672 C C . SER A 1 89 ? -8.293 7.310 -0.409 1.00 96.69 89 SER A C 1
ATOM 674 O O . SER A 1 89 ? -8.027 8.501 -0.226 1.00 96.69 89 SER A O 1
ATOM 676 N N . PRO A 1 90 ? -9.463 6.774 -0.016 1.00 96.00 90 PRO A N 1
ATOM 677 C CA . PRO A 1 90 ? -10.545 7.550 0.584 1.00 96.00 90 PRO A CA 1
ATOM 678 C C . PRO A 1 90 ? -10.276 7.921 2.050 1.00 96.00 90 PRO A C 1
ATOM 680 O O . PRO A 1 90 ? -11.068 8.645 2.647 1.00 96.00 90 PRO A O 1
ATOM 683 N N . VAL A 1 91 ? -9.183 7.426 2.643 1.00 98.06 91 VAL A N 1
ATOM 684 C CA . VAL A 1 91 ? -8.699 7.889 3.949 1.00 98.06 91 VAL A CA 1
ATOM 685 C C . VAL A 1 91 ? -8.103 9.286 3.781 1.00 98.06 91 VAL A C 1
ATOM 687 O O . VAL A 1 91 ? -7.282 9.493 2.880 1.00 98.06 91 VAL A O 1
ATOM 690 N N . ASP A 1 92 ? -8.491 10.210 4.665 1.00 97.75 92 ASP A N 1
ATOM 691 C CA . ASP A 1 92 ? -8.003 11.593 4.679 1.00 97.75 92 ASP A CA 1
ATOM 692 C C . ASP A 1 92 ? -6.463 11.662 4.548 1.00 97.75 92 ASP A C 1
ATOM 694 O O . ASP A 1 92 ? -5.771 10.865 5.190 1.00 97.75 92 ASP A O 1
ATOM 698 N N . PRO A 1 93 ? -5.897 12.574 3.729 1.00 98.31 93 PRO A N 1
ATOM 699 C CA . PRO A 1 93 ? -4.456 12.633 3.487 1.00 98.31 93 PRO A CA 1
ATOM 700 C C . PRO A 1 93 ? -3.583 12.762 4.745 1.00 98.31 93 PRO A C 1
ATOM 702 O O . PRO A 1 93 ? -2.516 12.144 4.786 1.00 98.31 93 PRO A O 1
ATOM 705 N N . ASP A 1 94 ? -4.016 13.518 5.761 1.00 98.25 94 ASP A N 1
ATOM 706 C CA . ASP A 1 94 ? -3.278 13.681 7.021 1.00 98.25 94 ASP A CA 1
ATOM 707 C C . ASP A 1 94 ? -3.278 12.364 7.809 1.00 98.25 94 ASP A C 1
ATOM 709 O O . ASP A 1 94 ? -2.211 11.831 8.140 1.00 98.25 94 ASP A O 1
ATOM 713 N N . LEU A 1 95 ? -4.457 11.763 8.003 1.00 98.56 95 LEU A N 1
ATOM 714 C CA . LEU A 1 95 ? -4.591 10.479 8.694 1.00 98.56 95 LEU A CA 1
ATOM 715 C C . LEU A 1 95 ? -3.841 9.355 7.965 1.00 98.56 95 LEU A C 1
ATOM 717 O O . LEU A 1 95 ? -3.107 8.575 8.574 1.00 98.56 95 LEU A O 1
ATOM 721 N N . ARG A 1 96 ? -3.969 9.295 6.640 1.00 98.50 96 ARG A N 1
ATOM 722 C CA . ARG A 1 96 ? -3.301 8.315 5.780 1.00 98.50 96 ARG A CA 1
ATOM 723 C C . ARG A 1 96 ? -1.784 8.392 5.900 1.00 98.50 96 ARG A C 1
ATOM 725 O O . ARG A 1 96 ? -1.124 7.355 5.984 1.00 98.50 96 ARG A O 1
ATOM 732 N N . ALA A 1 97 ? -1.218 9.597 5.912 1.00 98.75 97 ALA A N 1
ATOM 733 C CA . ALA A 1 97 ? 0.219 9.781 6.068 1.00 98.75 97 ALA A CA 1
ATOM 734 C C . ALA A 1 97 ? 0.697 9.375 7.473 1.00 98.75 97 ALA A C 1
ATOM 736 O O . ALA A 1 97 ? 1.701 8.669 7.588 1.00 98.75 97 ALA A O 1
ATOM 737 N N . LYS A 1 9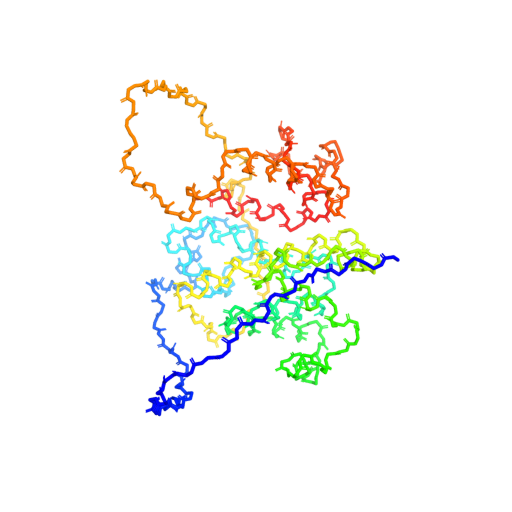8 ? -0.053 9.714 8.533 1.00 98.88 98 LYS A N 1
ATOM 738 C CA . LYS A 1 98 ? 0.237 9.254 9.905 1.00 98.88 98 LYS A CA 1
ATOM 739 C C . LYS A 1 98 ? 0.194 7.728 10.024 1.00 98.88 98 LYS A C 1
ATOM 741 O O . LYS A 1 98 ? 1.117 7.133 10.573 1.00 98.88 98 LYS A O 1
ATOM 746 N N . MET A 1 99 ? -0.826 7.078 9.458 1.00 98.88 99 MET A N 1
ATOM 747 C CA . MET A 1 99 ? -0.933 5.615 9.450 1.00 98.88 99 MET A CA 1
ATOM 748 C C . MET A 1 99 ? 0.256 4.968 8.735 1.00 98.88 99 MET A C 1
ATOM 750 O O . MET A 1 99 ? 0.854 4.038 9.272 1.00 98.88 99 MET A O 1
ATOM 754 N N . ARG A 1 100 ? 0.639 5.479 7.555 1.00 98.81 100 ARG A N 1
ATOM 755 C CA . ARG A 1 100 ? 1.826 5.002 6.823 1.00 98.81 100 ARG A CA 1
ATOM 756 C C . ARG A 1 100 ? 3.103 5.151 7.640 1.00 98.81 100 ARG A C 1
ATOM 758 O O . ARG A 1 100 ? 3.935 4.252 7.607 1.00 98.81 100 ARG A O 1
ATOM 765 N N . TRP A 1 101 ? 3.239 6.239 8.397 1.00 98.88 101 TRP A N 1
ATOM 766 C CA . TRP A 1 101 ? 4.374 6.414 9.298 1.00 98.88 101 TRP A CA 1
ATOM 767 C C . TRP A 1 101 ? 4.387 5.355 10.406 1.00 98.88 101 TRP A C 1
ATOM 769 O O . TRP A 1 101 ? 5.428 4.752 10.632 1.00 98.88 101 TRP A O 1
ATOM 779 N N . VAL A 1 102 ? 3.246 5.072 11.046 1.00 98.88 102 VAL A N 1
ATOM 780 C CA . VAL A 1 102 ? 3.152 4.054 12.112 1.00 98.88 102 VAL A CA 1
ATOM 781 C C . VAL A 1 102 ? 3.443 2.645 11.592 1.00 98.88 102 VAL A C 1
ATOM 783 O O . VAL A 1 102 ? 4.120 1.873 12.268 1.00 98.88 102 VAL A O 1
ATOM 786 N N . ILE A 1 103 ? 2.974 2.312 10.386 1.00 98.88 103 ILE A N 1
ATOM 787 C CA . ILE A 1 103 ? 3.300 1.042 9.718 1.00 98.88 103 ILE A CA 1
ATOM 788 C C . ILE A 1 103 ? 4.815 0.942 9.494 1.00 98.88 103 ILE A C 1
ATOM 790 O O . ILE A 1 103 ? 5.435 -0.042 9.895 1.00 98.88 103 ILE A O 1
ATOM 794 N N . ALA A 1 104 ? 5.413 1.988 8.918 1.00 98.88 104 ALA A N 1
ATOM 795 C CA . ALA A 1 104 ? 6.844 2.038 8.642 1.00 98.88 104 ALA A CA 1
ATOM 796 C C . ALA A 1 104 ? 7.694 1.998 9.918 1.00 98.88 104 ALA A C 1
ATOM 798 O O . ALA A 1 104 ? 8.730 1.337 9.948 1.00 98.88 104 ALA A O 1
ATOM 799 N N . ASP A 1 105 ? 7.265 2.670 10.987 1.00 98.81 105 ASP A N 1
ATOM 800 C CA . ASP A 1 105 ? 7.952 2.653 12.276 1.00 98.81 105 ASP A CA 1
ATOM 801 C C . ASP A 1 105 ? 7.905 1.271 12.931 1.00 98.81 105 ASP A C 1
ATOM 803 O O . ASP A 1 105 ? 8.940 0.763 13.366 1.00 98.81 105 ASP A O 1
ATOM 807 N N . ALA A 1 106 ? 6.744 0.612 12.892 1.00 98.62 106 ALA A N 1
ATOM 808 C CA . ALA A 1 106 ? 6.576 -0.753 13.380 1.00 98.62 106 ALA A CA 1
ATOM 809 C C . ALA A 1 106 ? 7.411 -1.785 12.597 1.00 98.62 106 ALA A C 1
ATOM 811 O O . ALA A 1 106 ? 7.828 -2.790 13.169 1.00 98.62 106 ALA A O 1
ATOM 812 N N . ASN A 1 107 ? 7.680 -1.529 11.313 1.00 98.75 107 ASN A N 1
ATOM 813 C CA . ASN A 1 107 ? 8.589 -2.327 10.485 1.00 98.75 107 ASN A CA 1
ATOM 814 C C . ASN A 1 107 ? 10.060 -1.882 10.580 1.00 98.75 107 ASN A C 1
ATOM 816 O O . ASN A 1 107 ? 10.921 -2.519 9.977 1.00 98.75 107 ASN A O 1
ATOM 820 N N . HIS A 1 108 ? 10.363 -0.800 11.303 1.00 98.50 108 HIS A N 1
ATOM 821 C CA . HIS A 1 108 ? 11.687 -0.172 11.360 1.00 98.50 108 HIS A CA 1
ATOM 822 C C . HIS A 1 108 ? 12.233 0.267 9.984 1.00 98.50 108 HIS A C 1
ATOM 824 O O . HIS A 1 108 ? 13.430 0.186 9.715 1.00 98.50 108 HIS A O 1
ATOM 830 N N . CYS A 1 109 ? 11.359 0.760 9.104 1.00 98.69 109 CYS A N 1
ATOM 831 C CA . CYS A 1 109 ? 11.711 1.229 7.766 1.00 98.69 109 CYS A CA 1
ATOM 832 C C . CYS A 1 109 ? 11.896 2.757 7.724 1.00 98.69 109 CYS A C 1
ATOM 834 O O . CYS A 1 109 ? 10.939 3.516 7.552 1.00 98.69 109 CYS A O 1
ATOM 836 N N . ASP A 1 110 ? 13.139 3.233 7.855 1.00 98.25 110 ASP A N 1
ATOM 837 C CA . ASP A 1 110 ? 13.455 4.673 7.843 1.00 98.25 110 ASP A CA 1
ATOM 838 C C . ASP A 1 110 ? 13.112 5.364 6.516 1.00 98.25 110 ASP A C 1
ATOM 840 O O . ASP A 1 110 ? 12.626 6.497 6.511 1.00 98.25 110 ASP A O 1
ATOM 844 N N . TYR A 1 111 ? 13.286 4.661 5.397 1.00 98.50 111 TYR A N 1
ATOM 845 C CA . TYR A 1 111 ? 12.892 5.132 4.070 1.00 98.50 111 TYR A CA 1
ATOM 846 C C . TYR A 1 111 ? 11.394 5.474 4.017 1.00 98.50 111 TYR A C 1
ATOM 848 O O . TYR A 1 111 ? 11.012 6.596 3.674 1.00 98.50 111 TYR A O 1
ATOM 856 N N . SER A 1 112 ? 10.533 4.532 4.411 1.00 98.69 112 SER A N 1
ATOM 857 C CA . SER A 1 112 ? 9.081 4.723 4.372 1.00 98.69 112 SER A CA 1
ATOM 858 C C . SER A 1 112 ? 8.605 5.730 5.419 1.00 98.69 112 SER A C 1
ATOM 860 O O . SER A 1 112 ? 7.697 6.514 5.136 1.00 98.69 112 SER A O 1
ATOM 862 N N . LYS A 1 113 ? 9.260 5.803 6.590 1.00 98.88 113 LYS A N 1
ATOM 863 C CA . LYS A 1 113 ? 9.017 6.874 7.573 1.00 98.88 113 LYS A CA 1
ATOM 864 C C . LYS A 1 113 ? 9.280 8.257 6.979 1.00 98.88 113 LYS A C 1
ATOM 866 O O . LYS A 1 113 ? 8.466 9.161 7.174 1.00 98.88 113 LYS A O 1
ATOM 871 N N . ALA A 1 114 ? 10.376 8.428 6.235 1.00 98.75 114 ALA A N 1
ATOM 872 C CA . ALA A 1 114 ? 10.700 9.697 5.588 1.00 98.75 114 ALA A CA 1
ATOM 873 C C . ALA A 1 114 ? 9.628 10.091 4.556 1.00 98.75 114 ALA A C 1
ATOM 875 O O . ALA A 1 114 ? 9.121 11.214 4.596 1.00 98.75 114 ALA A O 1
ATOM 876 N N . TYR A 1 115 ? 9.219 9.155 3.693 1.00 98.75 115 TYR A N 1
ATOM 877 C CA . TYR A 1 115 ? 8.135 9.367 2.725 1.00 98.75 115 TYR A CA 1
ATOM 878 C C . TYR A 1 115 ? 6.803 9.728 3.391 1.00 98.75 115 TYR A C 1
ATOM 880 O O . TYR A 1 115 ? 6.133 10.666 2.960 1.00 98.75 115 TYR A O 1
ATOM 888 N N . ALA A 1 116 ? 6.438 9.032 4.468 1.00 98.81 116 ALA A N 1
ATOM 889 C CA . ALA A 1 116 ? 5.217 9.313 5.210 1.00 98.81 116 ALA A CA 1
ATOM 890 C C . ALA A 1 116 ? 5.232 10.716 5.847 1.00 98.81 116 ALA A C 1
ATOM 892 O O . ALA A 1 116 ? 4.238 11.433 5.756 1.00 98.81 116 ALA A O 1
ATOM 893 N N . ILE A 1 117 ? 6.363 11.158 6.415 1.00 98.81 117 ILE A N 1
ATOM 894 C CA . ILE A 1 117 ? 6.514 12.527 6.944 1.00 98.81 117 ILE A CA 1
ATOM 895 C C . ILE A 1 117 ? 6.419 13.571 5.826 1.00 98.81 117 ILE A C 1
ATOM 897 O O . ILE A 1 117 ? 5.796 14.615 6.019 1.00 98.81 117 ILE A O 1
ATOM 901 N N . ALA A 1 118 ? 7.027 13.318 4.665 1.00 98.62 118 ALA A N 1
ATOM 902 C CA . ALA A 1 118 ? 6.951 14.238 3.534 1.00 98.62 118 ALA A CA 1
ATOM 903 C C . ALA A 1 118 ? 5.508 14.399 3.035 1.00 98.62 118 ALA A C 1
ATOM 905 O O . ALA A 1 118 ? 5.054 15.524 2.829 1.00 98.62 118 ALA A O 1
ATOM 906 N N . ASP A 1 119 ? 4.761 13.301 2.919 1.00 98.69 119 ASP A N 1
ATOM 907 C CA . ASP A 1 119 ? 3.349 13.344 2.528 1.00 98.69 119 ASP A CA 1
ATOM 908 C C . ASP A 1 119 ? 2.473 14.010 3.599 1.00 98.69 119 ASP A C 1
ATOM 910 O O . ASP A 1 119 ? 1.597 14.804 3.264 1.00 98.69 119 ASP A O 1
ATOM 914 N N . LEU A 1 120 ? 2.770 13.792 4.884 1.00 98.62 120 LEU A N 1
ATOM 915 C CA . LEU A 1 120 ? 2.098 14.472 5.993 1.00 98.62 120 LEU A CA 1
ATOM 916 C C . LEU A 1 120 ? 2.304 15.996 5.928 1.00 98.62 120 LEU A C 1
ATOM 918 O O . LEU A 1 120 ? 1.365 16.772 6.096 1.00 98.62 120 LEU A O 1
ATOM 922 N N . LYS A 1 121 ? 3.525 16.445 5.618 1.00 98.50 121 LYS A N 1
ATOM 923 C CA . LYS A 1 121 ? 3.828 17.871 5.414 1.00 98.50 121 LYS A CA 1
ATOM 924 C C . LYS A 1 121 ? 3.109 18.446 4.193 1.00 98.50 121 LYS A C 1
ATOM 926 O O . LYS A 1 121 ? 2.583 19.554 4.278 1.00 98.50 121 LYS A O 1
ATOM 931 N N . ARG A 1 122 ? 3.033 17.702 3.083 1.00 97.69 122 ARG A N 1
ATOM 932 C CA . ARG A 1 122 ? 2.264 18.099 1.884 1.00 97.69 122 ARG A CA 1
ATOM 933 C C . ARG A 1 122 ? 0.765 18.220 2.170 1.00 97.69 122 ARG A C 1
ATOM 935 O O . ARG A 1 122 ? 0.122 19.101 1.612 1.00 97.69 122 ARG A O 1
ATOM 942 N N . ALA A 1 123 ? 0.235 17.405 3.084 1.00 97.69 123 ALA A N 1
ATOM 943 C CA . ALA A 1 123 ? -1.139 17.513 3.578 1.00 97.69 123 ALA A CA 1
ATOM 944 C C . ALA A 1 123 ? -1.376 18.729 4.506 1.00 97.69 123 ALA A C 1
ATOM 946 O O . ALA A 1 123 ? -2.499 18.958 4.946 1.00 97.69 123 ALA A O 1
ATOM 947 N N . GLY A 1 124 ? -0.346 19.537 4.789 1.00 97.94 124 GLY A N 1
ATOM 948 C CA . GLY A 1 124 ? -0.451 20.769 5.577 1.00 97.94 124 GLY A CA 1
ATOM 949 C C . GLY A 1 124 ? -0.047 20.626 7.046 1.00 97.94 124 GLY A C 1
ATOM 950 O O . GLY A 1 124 ? -0.206 21.576 7.819 1.00 97.94 124 GLY A O 1
ATOM 951 N N . ALA A 1 125 ? 0.495 19.477 7.458 1.00 97.81 125 ALA A N 1
ATOM 952 C CA . ALA A 1 125 ? 0.933 19.283 8.832 1.00 97.81 125 ALA A CA 1
ATOM 953 C C . ALA A 1 125 ? 2.125 20.181 9.197 1.00 97.81 125 ALA A C 1
ATOM 955 O O . ALA A 1 125 ? 3.106 20.318 8.464 1.00 97.81 125 ALA A O 1
ATOM 956 N N . THR A 1 126 ? 2.071 20.754 10.398 1.00 98.19 126 THR A N 1
ATOM 957 C CA . THR A 1 126 ? 3.177 21.545 10.958 1.00 98.19 126 THR A CA 1
ATOM 958 C C . THR A 1 126 ? 4.254 20.644 11.566 1.00 98.19 126 THR A C 1
ATOM 960 O O . THR A 1 126 ? 3.980 19.513 11.969 1.00 98.19 126 THR A O 1
ATOM 963 N N . ASP A 1 127 ? 5.464 21.171 11.780 1.00 98.00 127 ASP A N 1
ATOM 964 C CA . ASP A 1 127 ? 6.513 20.441 12.514 1.00 98.00 127 ASP A CA 1
ATOM 965 C C . ASP A 1 127 ? 6.080 20.049 13.939 1.00 98.00 127 ASP A C 1
ATOM 967 O O . ASP A 1 127 ? 6.608 19.100 14.514 1.00 98.00 127 ASP A O 1
ATOM 971 N N . LYS A 1 128 ? 5.102 20.752 14.532 1.00 97.75 128 LYS A N 1
ATOM 972 C CA . LYS A 1 128 ? 4.509 20.347 15.813 1.00 97.75 128 LYS A CA 1
ATOM 973 C C . LYS A 1 128 ? 3.742 19.031 15.677 1.00 97.75 128 LYS A C 1
ATOM 975 O O . LYS A 1 128 ? 3.904 18.178 16.540 1.00 97.75 128 LYS A O 1
ATOM 980 N N . VAL A 1 129 ? 2.944 18.872 14.622 1.00 97.81 129 VAL A N 1
ATOM 981 C CA . VAL A 1 129 ? 2.195 17.633 14.355 1.00 97.81 129 VAL A CA 1
ATOM 982 C C . VAL A 1 129 ? 3.163 16.482 14.106 1.00 97.81 129 VAL A C 1
ATOM 984 O O . VAL A 1 129 ? 3.027 15.438 14.733 1.00 97.81 129 VAL A O 1
ATOM 987 N N . VAL A 1 130 ? 4.200 16.704 13.291 1.00 98.38 130 VAL A N 1
ATOM 988 C CA . VAL A 1 130 ? 5.246 15.697 13.049 1.00 98.38 130 VAL A CA 1
ATOM 989 C C . VAL A 1 130 ? 5.913 15.274 14.360 1.00 98.38 130 VAL A C 1
ATOM 991 O O . VAL A 1 130 ? 6.003 14.084 14.631 1.00 98.38 130 VAL A O 1
ATOM 994 N N . ARG A 1 131 ? 6.303 16.223 15.225 1.00 98.31 131 ARG A N 1
ATOM 995 C CA . ARG A 1 131 ? 6.900 15.900 16.535 1.00 98.31 131 ARG A CA 1
ATOM 996 C C . ARG A 1 131 ? 5.978 15.097 17.454 1.00 98.31 131 ARG A C 1
ATOM 998 O O . ARG A 1 131 ? 6.482 14.305 18.241 1.00 98.31 131 ARG A O 1
ATOM 1005 N N . VAL A 1 132 ? 4.666 15.331 17.401 1.00 98.00 132 VAL A N 1
ATOM 1006 C CA . VAL A 1 132 ? 3.689 14.554 18.182 1.00 98.00 132 VAL A CA 1
ATOM 1007 C C . VAL A 1 132 ? 3.582 13.135 17.632 1.00 98.00 132 VAL A C 1
ATOM 1009 O O . VAL A 1 132 ? 3.658 12.188 18.406 1.00 98.00 132 VAL A O 1
ATOM 1012 N N . LEU A 1 133 ? 3.474 12.984 16.308 1.00 98.38 133 LEU A N 1
ATOM 1013 C CA . LEU A 1 133 ? 3.401 11.678 15.656 1.00 98.38 133 LEU A CA 1
ATOM 1014 C C . LEU A 1 133 ? 4.627 10.815 15.979 1.00 98.38 133 LEU A C 1
ATOM 1016 O O . LEU A 1 133 ? 4.468 9.676 16.403 1.00 98.38 133 LEU A O 1
ATOM 1020 N N . THR A 1 134 ? 5.832 11.375 15.824 1.00 97.94 134 THR A N 1
ATOM 1021 C CA . THR A 1 134 ? 7.103 10.658 16.022 1.00 97.94 134 THR A CA 1
ATOM 1022 C C . THR A 1 134 ? 7.535 10.548 17.490 1.00 97.94 134 THR A C 1
ATOM 1024 O O . THR A 1 134 ? 8.654 10.117 17.763 1.00 97.94 134 THR A O 1
ATOM 1027 N N . GLY A 1 135 ? 6.723 11.055 18.421 1.00 96.19 135 GLY A N 1
ATOM 1028 C CA . GLY A 1 135 ? 7.014 11.110 19.851 1.00 96.19 135 GLY A CA 1
ATOM 1029 C C . GLY A 1 135 ? 6.429 9.924 20.619 1.00 96.19 135 GLY A C 1
ATOM 1030 O O . GLY A 1 135 ? 6.400 8.800 20.132 1.00 96.19 135 GLY A O 1
ATOM 1031 N N . ASP A 1 136 ? 5.964 10.182 21.844 1.00 95.00 136 ASP A N 1
ATOM 1032 C CA . ASP A 1 136 ? 5.247 9.184 22.647 1.00 95.00 136 ASP A CA 1
ATOM 1033 C C . ASP A 1 136 ? 3.846 8.936 22.051 1.00 95.00 136 ASP A C 1
ATOM 1035 O O . ASP A 1 136 ? 3.056 9.885 21.994 1.00 95.00 136 ASP A O 1
ATOM 1039 N N . PRO A 1 137 ? 3.484 7.694 21.669 1.00 94.31 137 PRO A N 1
ATOM 1040 C CA . PRO A 1 137 ? 2.144 7.369 21.179 1.00 94.31 137 PRO A CA 1
ATOM 1041 C C . PRO A 1 137 ? 1.008 7.757 22.136 1.00 94.31 137 PRO A C 1
ATOM 1043 O O . PRO A 1 137 ? -0.106 8.035 21.700 1.00 94.31 137 PRO A O 1
ATOM 1046 N N . LYS A 1 138 ? 1.274 7.847 23.448 1.00 94.31 138 LYS A N 1
ATOM 1047 C CA . LYS A 1 138 ? 0.285 8.319 24.437 1.00 94.31 138 LYS A CA 1
ATOM 1048 C C . LYS A 1 138 ? -0.055 9.804 24.302 1.00 94.31 138 LYS A C 1
ATOM 1050 O O . LYS A 1 138 ? -1.031 10.256 24.891 1.00 94.31 138 LYS A O 1
ATOM 1055 N N . ALA A 1 139 ? 0.769 10.564 23.586 1.00 94.75 139 ALA A N 1
ATOM 1056 C CA . ALA A 1 139 ? 0.557 11.980 23.320 1.00 94.75 139 ALA A CA 1
ATOM 1057 C C . ALA A 1 139 ? -0.208 12.233 22.010 1.00 94.75 139 ALA A C 1
ATOM 1059 O O . ALA A 1 139 ? -0.430 13.396 21.660 1.00 94.75 139 ALA A O 1
ATOM 1060 N N . TRP A 1 140 ? -0.595 11.183 21.275 1.00 97.19 140 TRP A N 1
ATOM 1061 C CA . TRP A 1 140 ? -1.411 11.334 20.076 1.00 97.19 140 TRP A CA 1
ATOM 1062 C C . TRP A 1 140 ? -2.792 11.919 20.418 1.00 97.19 140 TRP A C 1
ATOM 1064 O O . TRP A 1 140 ? -3.378 11.543 21.440 1.00 97.19 140 TRP A O 1
ATOM 1074 N N . PRO A 1 141 ? -3.329 12.826 19.578 1.00 96.25 141 PRO A N 1
ATOM 1075 C CA . PRO A 1 141 ? -4.696 13.318 19.718 1.00 96.25 141 PRO A CA 1
ATOM 1076 C C . PRO A 1 141 ? -5.710 12.172 19.744 1.00 96.25 141 PRO A C 1
ATOM 1078 O O . PRO A 1 141 ? -5.514 11.171 19.060 1.00 96.25 141 PRO A O 1
ATOM 1081 N N . ASP A 1 142 ? -6.822 12.344 20.459 1.00 95.19 142 ASP A N 1
ATOM 1082 C CA . ASP A 1 142 ? -7.849 11.299 20.606 1.00 95.19 142 ASP A CA 1
ATOM 1083 C C . ASP A 1 142 ? -8.342 10.756 19.252 1.00 95.19 142 ASP A C 1
ATOM 1085 O O . ASP A 1 142 ? -8.461 9.546 19.086 1.00 95.19 142 ASP A O 1
ATOM 1089 N N . ALA A 1 143 ? -8.525 11.636 18.258 1.00 94.75 143 ALA A N 1
ATOM 1090 C CA . ALA A 1 143 ? -8.938 11.265 16.899 1.00 94.75 143 ALA A CA 1
ATOM 1091 C C . ALA A 1 143 ? -7.907 10.403 16.138 1.00 94.75 143 ALA A C 1
ATOM 1093 O O . ALA A 1 143 ? -8.258 9.708 15.191 1.00 94.75 143 ALA A O 1
ATOM 1094 N N . ASP A 1 144 ? -6.634 10.436 16.543 1.00 96.88 144 ASP A N 1
ATOM 1095 C CA . ASP A 1 144 ? -5.562 9.663 15.914 1.00 96.88 144 ASP A CA 1
ATOM 1096 C C . ASP A 1 144 ? -5.300 8.335 16.650 1.00 96.88 144 ASP A C 1
ATOM 1098 O O . ASP A 1 144 ? -4.810 7.384 16.044 1.00 96.88 144 ASP A O 1
ATOM 1102 N N . GLN A 1 145 ? -5.614 8.229 17.947 1.00 96.44 145 GLN A N 1
ATOM 1103 C CA . GLN A 1 145 ? -5.188 7.093 18.777 1.00 96.44 145 GLN A CA 1
ATOM 1104 C C . GLN A 1 145 ? -5.642 5.741 18.222 1.00 96.44 145 GLN A C 1
ATOM 1106 O O . GLN A 1 145 ? -4.825 4.837 18.032 1.00 96.44 145 GLN A O 1
ATOM 1111 N N . GLN A 1 146 ? -6.938 5.596 17.952 1.00 97.81 146 GLN A N 1
ATOM 1112 C CA . GLN A 1 146 ? -7.506 4.319 17.531 1.00 97.81 146 GLN A CA 1
ATOM 1113 C C . GLN A 1 146 ? -7.116 3.926 16.093 1.00 97.81 146 GLN A C 1
ATOM 1115 O O . GLN A 1 146 ? -6.673 2.788 15.910 1.00 97.81 146 GLN A O 1
ATOM 1120 N N . PRO A 1 147 ? -7.194 4.812 15.076 1.00 98.44 147 PRO A N 1
ATOM 1121 C CA . PRO A 1 147 ? -6.729 4.484 13.725 1.00 98.44 147 PRO A CA 1
ATOM 1122 C C . PRO A 1 147 ? -5.236 4.141 13.653 1.00 98.44 147 PRO A C 1
ATOM 1124 O O . PRO A 1 147 ? -4.839 3.233 12.918 1.00 98.44 147 PRO A O 1
ATOM 1127 N N . LEU A 1 148 ? -4.396 4.844 14.420 1.00 98.75 148 LEU A N 1
ATOM 1128 C CA . LEU A 1 148 ? -2.957 4.593 14.435 1.00 98.75 148 LEU A CA 1
ATOM 1129 C C . LEU A 1 148 ? -2.608 3.299 15.176 1.00 98.75 148 LEU A C 1
ATOM 1131 O O . LEU A 1 148 ? -1.790 2.521 14.683 1.00 98.75 148 LEU A O 1
ATOM 1135 N N . GLU A 1 149 ? -3.275 2.997 16.292 1.00 98.44 149 GLU A N 1
ATOM 1136 C CA . GLU A 1 149 ? -3.125 1.695 16.952 1.00 98.44 149 GLU A CA 1
ATOM 1137 C C . GLU A 1 149 ? -3.610 0.549 16.055 1.00 98.44 149 GLU A C 1
ATOM 1139 O O . GLU A 1 149 ? -2.970 -0.501 15.983 1.00 98.44 149 GLU A O 1
ATOM 1144 N N . PHE A 1 150 ? -4.691 0.756 15.301 1.00 98.75 150 PHE A N 1
ATOM 1145 C CA . PHE A 1 150 ? -5.162 -0.213 14.317 1.00 98.75 150 PHE A CA 1
ATOM 1146 C C . PHE A 1 150 ? -4.117 -0.468 13.221 1.00 98.75 150 PHE A C 1
ATOM 1148 O O . PHE A 1 150 ? -3.815 -1.627 12.929 1.00 98.75 150 PHE A O 1
ATOM 1155 N N . ALA A 1 151 ? -3.489 0.580 12.675 1.00 98.75 151 ALA A N 1
ATOM 1156 C CA . ALA A 1 151 ? -2.398 0.453 11.703 1.00 98.75 151 ALA A CA 1
ATOM 1157 C C . ALA A 1 151 ? -1.190 -0.320 12.270 1.00 98.75 151 ALA A C 1
ATOM 1159 O O . ALA A 1 151 ? -0.620 -1.188 11.595 1.00 98.75 151 ALA A O 1
ATOM 1160 N N . ARG A 1 152 ? -0.830 -0.052 13.533 1.00 98.62 152 ARG A N 1
ATOM 1161 C CA . ARG A 1 152 ? 0.239 -0.761 14.247 1.00 98.62 152 ARG A CA 1
ATOM 1162 C C . ARG A 1 152 ? -0.101 -2.239 14.427 1.00 98.62 152 ARG A C 1
ATOM 1164 O O . ARG A 1 152 ? 0.712 -3.096 14.087 1.00 98.62 152 ARG A O 1
ATOM 1171 N N . LEU A 1 153 ? -1.300 -2.559 14.919 1.00 98.69 153 LEU A N 1
ATOM 1172 C CA . LEU A 1 153 ? -1.739 -3.940 15.126 1.00 98.69 153 LEU A CA 1
ATOM 1173 C C . LEU A 1 153 ? -1.821 -4.711 13.812 1.00 98.69 153 LEU A C 1
ATOM 1175 O O . LEU A 1 153 ? -1.340 -5.836 13.763 1.00 98.69 153 LEU A O 1
ATOM 1179 N N . LEU A 1 154 ? -2.332 -4.114 12.732 1.00 98.62 154 LEU A N 1
ATOM 1180 C CA . LEU A 1 154 ? -2.314 -4.740 11.404 1.00 98.62 154 LEU A CA 1
ATOM 1181 C C . LEU A 1 154 ? -0.895 -5.087 10.924 1.00 98.62 154 LEU A C 1
ATOM 1183 O O . LEU A 1 154 ? -0.737 -5.997 10.114 1.00 98.62 154 LEU A O 1
ATOM 1187 N N . THR A 1 155 ? 0.124 -4.400 11.441 1.00 98.69 155 THR A N 1
ATOM 1188 C CA . THR A 1 155 ? 1.533 -4.619 11.097 1.00 98.69 155 THR A CA 1
ATOM 1189 C C . THR A 1 155 ? 2.192 -5.683 11.976 1.00 98.69 155 THR A C 1
ATOM 1191 O O . THR A 1 155 ? 2.826 -6.596 11.452 1.00 98.69 155 THR A O 1
ATOM 1194 N N . VAL A 1 156 ? 2.015 -5.623 13.302 1.00 98.25 156 VAL A N 1
ATOM 1195 C CA . VAL A 1 156 ? 2.763 -6.493 14.237 1.00 98.25 156 VAL A CA 1
ATOM 1196 C C . VAL 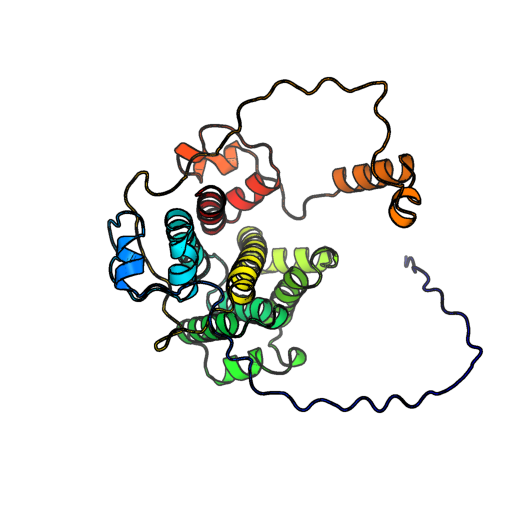A 1 156 ? 1.956 -7.653 14.821 1.00 98.25 156 VAL A C 1
ATOM 1198 O O . VAL A 1 156 ? 2.536 -8.606 15.333 1.00 98.25 156 VAL A O 1
ATOM 1201 N N . ALA A 1 157 ? 0.624 -7.575 14.798 1.00 97.62 157 ALA A N 1
ATOM 1202 C CA . ALA A 1 157 ? -0.252 -8.511 15.498 1.00 97.62 157 ALA A CA 1
ATOM 1203 C C . ALA A 1 157 ? -1.668 -8.563 14.889 1.00 97.62 157 ALA A C 1
ATOM 1205 O O . ALA A 1 157 ? -2.663 -8.564 15.608 1.00 97.62 157 ALA A O 1
ATOM 1206 N N . ALA A 1 158 ? -1.793 -8.622 13.557 1.00 96.19 158 ALA A N 1
ATOM 1207 C CA . ALA A 1 158 ? -3.094 -8.524 12.880 1.00 96.19 158 ALA A CA 1
ATOM 1208 C C . ALA A 1 158 ? -4.180 -9.492 13.415 1.00 96.19 158 ALA A C 1
ATOM 1210 O O . ALA A 1 158 ? -5.335 -9.074 13.538 1.00 96.19 158 ALA A O 1
ATOM 1211 N N . PRO A 1 159 ? -3.860 -10.749 13.805 1.00 93.31 159 PRO A N 1
ATOM 1212 C CA . PRO A 1 159 ? -4.843 -11.661 14.394 1.00 93.31 159 PRO A CA 1
ATOM 1213 C C . PRO A 1 159 ? -5.415 -11.214 15.747 1.00 93.31 159 PRO A C 1
ATOM 1215 O O . PRO A 1 159 ? -6.438 -11.750 16.164 1.00 93.31 159 PRO A O 1
ATOM 1218 N N . THR A 1 160 ? -4.769 -10.273 16.444 1.00 95.88 160 THR A N 1
ATOM 1219 C CA . THR A 1 160 ? -5.192 -9.791 17.767 1.00 95.88 160 THR A CA 1
ATOM 1220 C C . THR A 1 160 ? -6.077 -8.552 17.703 1.00 95.88 160 THR A C 1
ATOM 1222 O O . THR A 1 160 ? -6.512 -8.086 18.752 1.00 95.88 160 THR A O 1
ATOM 1225 N N . VAL A 1 161 ? -6.339 -8.000 16.511 1.00 97.25 161 VAL A N 1
ATOM 1226 C CA . VAL A 1 161 ? -7.258 -6.866 16.343 1.00 97.25 161 VAL A CA 1
ATOM 1227 C C . VAL A 1 161 ? -8.652 -7.274 16.840 1.00 97.25 161 VAL A C 1
ATOM 1229 O O . VAL A 1 161 ? -9.256 -8.169 16.232 1.00 97.25 161 VAL A O 1
ATOM 1232 N N . PRO A 1 162 ? -9.191 -6.622 17.888 1.00 96.19 162 PRO A N 1
ATOM 1233 C CA . PRO A 1 162 ? -10.523 -6.924 18.398 1.00 96.19 162 PRO A CA 1
ATOM 1234 C C . PRO A 1 162 ? -11.619 -6.525 17.408 1.00 96.19 162 PRO A C 1
ATOM 1236 O O . PRO A 1 162 ? -11.520 -5.498 16.737 1.00 96.19 162 PRO A O 1
ATOM 1239 N N . ASP A 1 163 ? -12.712 -7.286 17.376 1.00 95.94 163 ASP A N 1
ATOM 1240 C CA . ASP A 1 163 ? -13.867 -6.944 16.536 1.00 95.94 163 ASP A CA 1
ATOM 1241 C C . ASP A 1 163 ? -14.529 -5.625 16.969 1.00 95.94 163 ASP A C 1
ATOM 1243 O O . ASP A 1 163 ? -15.016 -4.890 16.116 1.00 95.94 163 ASP A O 1
ATOM 1247 N N . SER A 1 164 ? -14.489 -5.279 18.264 1.00 97.19 164 SER A N 1
ATOM 1248 C CA . SER A 1 164 ? -15.008 -3.998 18.769 1.00 97.19 164 SER A CA 1
ATOM 1249 C C . SER A 1 164 ? -14.235 -2.799 18.224 1.00 97.19 164 SER A C 1
ATOM 1251 O O . SER A 1 164 ? -14.850 -1.838 17.783 1.00 97.19 164 SER A O 1
ATOM 1253 N N . MET A 1 165 ? -12.901 -2.888 18.171 1.00 97.94 165 MET A N 1
ATOM 1254 C CA . MET A 1 165 ? -12.059 -1.836 17.596 1.00 97.94 165 MET A CA 1
ATOM 1255 C C . MET A 1 165 ? -12.387 -1.626 16.116 1.00 97.94 165 MET A C 1
ATOM 1257 O O . MET A 1 165 ? -12.474 -0.490 15.662 1.00 97.94 165 MET A O 1
ATOM 1261 N N . PHE A 1 166 ? -12.576 -2.714 15.362 1.00 97.94 166 PHE A N 1
ATOM 1262 C CA . PHE A 1 166 ? -12.964 -2.613 13.956 1.00 97.94 166 PHE A CA 1
ATOM 1263 C C . PHE A 1 166 ? -14.356 -1.990 13.798 1.00 97.94 166 PHE A C 1
ATOM 1265 O O . PHE A 1 166 ? -14.551 -1.159 12.918 1.00 97.94 166 PHE A O 1
ATOM 1272 N N . GLU A 1 167 ? -15.319 -2.379 14.636 1.00 98.06 167 GLU A N 1
ATOM 1273 C CA . GLU A 1 167 ? -16.683 -1.847 14.588 1.00 98.06 167 GLU A CA 1
ATOM 1274 C C . GLU A 1 167 ? -16.741 -0.355 14.935 1.00 98.06 167 GLU A C 1
ATOM 1276 O O . GLU A 1 167 ? -17.444 0.392 14.264 1.00 98.06 167 GLU A O 1
ATOM 1281 N N . GLU A 1 168 ? -15.979 0.098 15.929 1.00 98.06 168 GLU A N 1
ATOM 1282 C CA . GLU A 1 168 ? -15.868 1.516 16.297 1.00 98.06 168 GLU A CA 1
ATOM 1283 C C . GLU A 1 168 ? -15.293 2.345 15.137 1.00 98.06 168 GLU A C 1
ATOM 1285 O O . GLU A 1 168 ? -15.907 3.323 14.711 1.00 98.06 168 GLU A O 1
ATOM 1290 N N . LEU A 1 169 ? -14.195 1.883 14.526 1.00 98.31 169 LEU A N 1
ATOM 1291 C CA . LEU A 1 169 ? -13.630 2.506 13.323 1.00 98.31 169 LEU A CA 1
ATOM 1292 C C . LEU A 1 169 ? -14.618 2.501 12.150 1.00 98.31 169 LEU A C 1
ATOM 1294 O O . LEU A 1 169 ? -14.716 3.472 11.404 1.00 98.31 169 LEU A O 1
ATOM 1298 N N . ARG A 1 170 ? -15.378 1.418 11.975 1.00 97.94 170 ARG A N 1
ATOM 1299 C CA . ARG A 1 170 ? -16.410 1.330 10.937 1.00 97.94 170 ARG A CA 1
ATOM 1300 C C . ARG A 1 170 ? -17.541 2.332 11.179 1.00 97.94 170 ARG A C 1
ATOM 1302 O O . ARG A 1 170 ? -18.041 2.903 10.215 1.00 97.94 170 ARG A O 1
ATOM 1309 N N . GLN A 1 171 ? -17.941 2.560 12.429 1.00 98.06 171 GLN A N 1
ATOM 1310 C CA . GLN A 1 171 ? -18.957 3.556 12.783 1.00 98.06 171 GLN A CA 1
ATOM 1311 C C . GLN A 1 171 ? -18.470 4.987 12.544 1.00 98.06 171 GLN A C 1
ATOM 1313 O O . GLN A 1 171 ? -19.253 5.821 12.095 1.00 98.06 171 GLN A O 1
ATOM 1318 N N . GLU A 1 172 ? -17.194 5.259 12.815 1.00 97.69 172 GLU A N 1
ATOM 1319 C CA . GLU A 1 172 ? -16.600 6.585 12.641 1.00 97.69 172 GLU A CA 1
ATOM 1320 C C . GLU A 1 172 ? -16.306 6.914 11.168 1.00 97.69 172 GLU A C 1
ATOM 1322 O O . GLU A 1 172 ? -16.696 7.973 10.676 1.00 97.69 172 GLU A O 1
ATOM 1327 N N . PHE A 1 173 ? -15.656 6.001 10.443 1.00 97.81 173 PHE A N 1
ATOM 1328 C CA . PHE A 1 173 ? -15.125 6.260 9.099 1.00 97.81 173 PHE A CA 1
ATOM 1329 C C . PHE A 1 173 ? -15.972 5.655 7.966 1.00 97.81 173 PHE A C 1
ATOM 1331 O O . PHE A 1 173 ? -15.837 6.043 6.801 1.00 97.81 173 PHE A O 1
ATOM 1338 N N . GLY A 1 174 ? -16.862 4.712 8.282 1.00 98.12 174 GLY A N 1
ATOM 1339 C CA . GLY A 1 174 ? -17.651 3.963 7.306 1.00 98.12 174 GLY A CA 1
ATOM 1340 C C . GLY A 1 174 ? -16.890 2.810 6.641 1.00 98.12 174 GLY A C 1
ATOM 1341 O O . GLY A 1 174 ? -15.663 2.697 6.710 1.00 98.12 174 GLY A O 1
ATOM 1342 N N . ASP A 1 175 ? -17.642 1.948 5.950 1.00 97.81 175 ASP A N 1
ATOM 1343 C CA . ASP A 1 175 ? -17.137 0.691 5.379 1.00 97.81 175 ASP A CA 1
ATOM 1344 C C . ASP A 1 175 ? -15.983 0.898 4.370 1.00 97.81 175 ASP A C 1
ATOM 1346 O O . ASP A 1 175 ? -14.982 0.177 4.412 1.00 97.81 175 ASP A O 1
ATOM 1350 N N . ASN A 1 176 ? -16.080 1.901 3.484 1.00 97.62 176 ASN A N 1
ATOM 1351 C CA . ASN A 1 176 ? -15.060 2.156 2.454 1.00 97.62 176 ASN A CA 1
ATOM 1352 C C . ASN A 1 176 ? -13.714 2.580 3.057 1.00 97.62 176 ASN A C 1
ATOM 1354 O O . ASN A 1 176 ? -12.652 2.109 2.636 1.00 97.62 176 ASN A O 1
ATOM 1358 N N . GLN A 1 177 ? -13.745 3.475 4.048 1.00 98.25 177 GLN A N 1
ATOM 1359 C CA . GLN A 1 177 ? -12.524 3.993 4.655 1.00 98.25 177 GLN A CA 1
ATOM 1360 C C . GLN A 1 177 ? -11.848 2.931 5.521 1.00 98.25 177 GLN A C 1
ATOM 1362 O O . GLN A 1 177 ? -10.642 2.744 5.387 1.00 98.25 177 GLN A O 1
ATOM 1367 N N . VAL A 1 178 ? -12.593 2.164 6.328 1.00 98.12 178 VAL A N 1
ATOM 1368 C CA . VAL A 1 178 ? -11.985 1.094 7.141 1.00 98.12 178 VAL A CA 1
ATOM 1369 C C . VAL A 1 178 ? -11.409 -0.033 6.269 1.00 98.12 178 VAL A C 1
ATOM 1371 O O . VAL A 1 178 ? -10.335 -0.558 6.566 1.00 98.12 178 VAL A O 1
ATOM 1374 N N . ALA A 1 179 ? -12.044 -0.365 5.137 1.00 98.06 179 ALA A N 1
ATOM 1375 C CA . ALA A 1 179 ? -11.459 -1.287 4.159 1.00 98.06 179 ALA A CA 1
ATOM 1376 C C . ALA A 1 179 ? -10.158 -0.727 3.554 1.00 98.06 179 ALA A C 1
ATOM 1378 O O . ALA A 1 179 ? -9.167 -1.447 3.410 1.00 98.06 179 ALA A O 1
ATOM 1379 N N . SER A 1 180 ? -10.132 0.574 3.260 1.00 98.56 180 SER A N 1
ATOM 1380 C CA . SER A 1 180 ? -8.949 1.264 2.739 1.00 98.56 180 SER A CA 1
ATOM 1381 C C . SER A 1 180 ? -7.817 1.369 3.760 1.00 98.56 180 SER A C 1
ATOM 1383 O O . SER A 1 180 ? -6.656 1.252 3.379 1.00 98.56 180 SER A O 1
ATOM 1385 N N . MET A 1 181 ? -8.123 1.503 5.054 1.00 98.69 181 MET A N 1
ATOM 1386 C CA . MET A 1 181 ? -7.148 1.417 6.150 1.00 98.69 181 MET A CA 1
ATOM 1387 C C . MET A 1 181 ? -6.442 0.054 6.174 1.00 98.69 181 MET A C 1
ATOM 1389 O O . MET A 1 181 ? -5.222 -0.011 6.328 1.00 98.69 181 MET A O 1
ATOM 1393 N N . VAL A 1 182 ? -7.186 -1.038 5.956 1.00 98.38 182 VAL A N 1
ATOM 1394 C CA . VAL A 1 182 ? -6.611 -2.390 5.861 1.00 98.38 182 VAL A CA 1
ATOM 1395 C C . VAL A 1 182 ? -5.703 -2.524 4.636 1.00 98.38 182 VAL A C 1
ATOM 1397 O O . VAL A 1 182 ? -4.590 -3.035 4.759 1.00 98.38 182 VAL A O 1
ATOM 1400 N N . LEU A 1 183 ? -6.136 -2.043 3.465 1.00 98.44 183 LEU A N 1
ATOM 1401 C CA . LEU A 1 183 ? -5.310 -2.072 2.251 1.00 98.44 183 LEU A CA 1
ATOM 1402 C C . LEU A 1 183 ? -4.067 -1.184 2.372 1.00 98.44 183 LEU A C 1
ATOM 1404 O O . LEU A 1 183 ? -3.003 -1.558 1.888 1.00 98.44 183 LEU A O 1
ATOM 1408 N N . LEU A 1 184 ? -4.173 -0.041 3.051 1.00 98.31 184 LEU A N 1
ATOM 1409 C CA . LEU A 1 184 ? -3.042 0.836 3.344 1.00 98.31 184 LEU A CA 1
ATOM 1410 C C . LEU A 1 184 ? -1.989 0.119 4.197 1.00 98.31 184 LEU A C 1
ATOM 1412 O O . LEU A 1 184 ? -0.802 0.183 3.879 1.00 98.31 184 LEU A O 1
ATOM 1416 N N . ALA A 1 185 ? -2.421 -0.602 5.237 1.00 98.56 185 ALA A N 1
ATOM 1417 C CA . ALA A 1 185 ? -1.532 -1.423 6.051 1.00 98.56 185 ALA A CA 1
ATOM 1418 C C . ALA A 1 185 ? -0.901 -2.559 5.246 1.00 98.56 185 A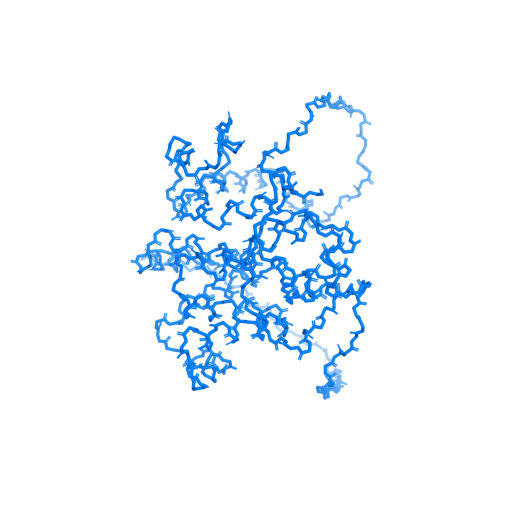LA A C 1
ATOM 1420 O O . ALA A 1 185 ? 0.306 -2.764 5.347 1.00 98.56 185 ALA A O 1
ATOM 1421 N N . ALA A 1 186 ? -1.680 -3.263 4.419 1.00 98.31 186 ALA A N 1
ATOM 1422 C CA . ALA A 1 186 ? -1.166 -4.324 3.557 1.00 98.31 186 ALA A CA 1
ATOM 1423 C C . ALA A 1 186 ? -0.092 -3.804 2.587 1.00 98.31 186 ALA A C 1
ATOM 1425 O O . ALA A 1 186 ? 0.974 -4.410 2.473 1.00 98.31 186 ALA A O 1
ATOM 1426 N N . TYR A 1 187 ? -0.339 -2.658 1.945 1.00 98.44 187 TYR A N 1
ATOM 1427 C CA . TYR A 1 187 ? 0.616 -2.043 1.028 1.00 98.44 187 TYR A CA 1
ATOM 1428 C C . TYR A 1 187 ? 1.873 -1.534 1.722 1.00 98.44 187 TYR A C 1
ATOM 1430 O O . TYR A 1 187 ? 2.966 -1.880 1.280 1.00 98.44 187 TYR A O 1
ATOM 1438 N N . GLY A 1 188 ? 1.746 -0.801 2.833 1.00 98.50 188 GLY A N 1
ATOM 1439 C CA . GLY A 1 188 ? 2.912 -0.350 3.598 1.00 98.50 188 GLY A CA 1
ATOM 1440 C C . GLY A 1 188 ? 3.787 -1.528 4.033 1.00 98.50 188 GLY A C 1
ATOM 1441 O O . GLY A 1 188 ? 4.985 -1.546 3.782 1.00 98.50 188 GLY A O 1
ATOM 1442 N N . ASN A 1 189 ? 3.166 -2.593 4.548 1.00 98.75 189 ASN A N 1
ATOM 1443 C CA . ASN A 1 189 ? 3.860 -3.827 4.909 1.00 98.75 189 ASN A CA 1
ATOM 1444 C C . ASN A 1 189 ? 4.588 -4.493 3.732 1.00 98.75 189 ASN A C 1
ATOM 1446 O O . ASN A 1 189 ? 5.694 -5.014 3.896 1.00 98.75 189 ASN A O 1
ATOM 1450 N N . PHE A 1 190 ? 3.967 -4.524 2.557 1.00 98.44 190 PHE A N 1
ATOM 1451 C CA . PHE A 1 190 ? 4.574 -5.073 1.350 1.00 98.44 190 PHE A CA 1
ATOM 1452 C C . PHE A 1 190 ? 5.754 -4.221 0.862 1.00 98.44 190 PHE A C 1
ATOM 1454 O O . PHE A 1 190 ? 6.837 -4.758 0.626 1.00 98.44 190 PHE A O 1
ATOM 1461 N N . GLN A 1 191 ? 5.569 -2.902 0.768 1.00 98.19 191 GLN A N 1
ATOM 1462 C CA . GLN A 1 191 ? 6.593 -1.964 0.310 1.00 98.19 191 GLN A CA 1
ATOM 1463 C C . GLN A 1 191 ? 7.805 -1.961 1.249 1.00 98.19 191 GLN A C 1
ATOM 1465 O O . GLN A 1 191 ? 8.938 -2.084 0.783 1.00 98.19 191 GLN A O 1
ATOM 1470 N N . ASP A 1 192 ? 7.577 -1.915 2.564 1.00 98.69 192 ASP A N 1
ATOM 1471 C CA . ASP A 1 192 ? 8.646 -1.928 3.564 1.00 98.69 192 ASP A CA 1
ATOM 1472 C C . ASP A 1 192 ? 9.516 -3.180 3.439 1.00 98.69 192 ASP A C 1
ATOM 1474 O O . ASP A 1 192 ? 10.737 -3.093 3.526 1.00 98.69 192 ASP A O 1
ATOM 1478 N N . ARG A 1 193 ? 8.922 -4.349 3.162 1.00 98.44 193 ARG A N 1
ATOM 1479 C CA . ARG A 1 193 ? 9.677 -5.600 2.967 1.00 98.44 193 ARG A CA 1
ATOM 1480 C C . ARG A 1 193 ? 10.565 -5.566 1.725 1.00 98.44 193 ARG A C 1
ATOM 1482 O O . ARG A 1 193 ? 11.652 -6.135 1.764 1.00 98.44 193 ARG A O 1
ATOM 1489 N N . ILE A 1 194 ? 10.145 -4.895 0.653 1.00 97.44 194 ILE A N 1
ATOM 1490 C CA . ILE A 1 194 ? 10.989 -4.690 -0.535 1.00 97.44 194 ILE A CA 1
ATOM 1491 C C . ILE A 1 194 ? 12.151 -3.760 -0.193 1.00 97.44 194 ILE A C 1
ATOM 1493 O O . ILE A 1 194 ? 13.305 -4.080 -0.471 1.00 97.44 194 ILE A O 1
ATOM 1497 N N . VAL A 1 195 ? 11.852 -2.627 0.439 1.00 98.25 195 VAL A N 1
ATOM 1498 C CA . VAL A 1 195 ? 12.846 -1.608 0.783 1.00 98.25 195 VAL A CA 1
ATOM 1499 C C . VAL A 1 195 ? 13.893 -2.148 1.756 1.00 98.25 195 VAL A C 1
ATOM 1501 O O . VAL A 1 195 ? 15.091 -2.015 1.505 1.00 98.25 195 VAL A O 1
ATOM 1504 N N . LEU A 1 196 ? 13.449 -2.806 2.827 1.00 98.06 196 LEU A N 1
ATOM 1505 C CA . LEU A 1 196 ? 14.318 -3.424 3.826 1.00 98.06 196 LEU A CA 1
ATOM 1506 C C . LEU A 1 196 ? 15.074 -4.619 3.240 1.00 98.06 196 LEU A C 1
ATOM 1508 O O . LEU A 1 196 ? 16.284 -4.725 3.415 1.00 98.06 196 LEU A O 1
ATOM 1512 N N . GLY A 1 197 ? 14.384 -5.498 2.508 1.00 97.44 197 GLY A N 1
ATOM 1513 C CA . GLY A 1 197 ? 14.981 -6.705 1.934 1.00 97.44 197 GLY A CA 1
ATOM 1514 C C . GLY A 1 197 ? 16.061 -6.419 0.889 1.00 97.44 197 GLY A C 1
ATOM 1515 O O . GLY A 1 197 ? 17.013 -7.186 0.767 1.00 97.44 197 GLY A O 1
ATOM 1516 N N . LEU A 1 198 ? 15.947 -5.305 0.162 1.00 96.56 198 LEU A N 1
ATOM 1517 C CA . LEU A 1 198 ? 16.944 -4.859 -0.814 1.00 96.56 198 LEU A CA 1
ATOM 1518 C C . LEU A 1 198 ? 17.941 -3.836 -0.244 1.00 96.56 198 LEU A C 1
ATOM 1520 O O . LEU A 1 198 ? 18.840 -3.406 -0.972 1.00 96.56 198 LEU A O 1
ATOM 1524 N N . ASN A 1 199 ? 17.807 -3.475 1.038 1.00 96.75 199 ASN A N 1
ATOM 1525 C CA . ASN A 1 199 ? 18.622 -2.479 1.734 1.00 96.75 199 ASN A CA 1
ATOM 1526 C C . ASN A 1 199 ? 18.721 -1.152 0.955 1.00 96.75 199 ASN A C 1
ATOM 1528 O O . ASN A 1 199 ? 19.804 -0.689 0.589 1.00 96.75 199 ASN A O 1
ATOM 1532 N N . LEU A 1 200 ? 17.564 -0.584 0.609 1.00 96.50 200 LEU A N 1
ATOM 1533 C CA . LEU A 1 200 ? 17.505 0.566 -0.288 1.00 96.50 200 LEU A CA 1
ATOM 1534 C C . LEU A 1 200 ? 17.721 1.894 0.448 1.00 96.50 200 LEU A C 1
ATOM 1536 O O . LEU A 1 200 ? 17.044 2.161 1.443 1.00 96.50 200 LEU A O 1
ATOM 1540 N N . PRO A 1 201 ? 18.597 2.773 -0.067 1.00 95.94 201 PRO A N 1
ATOM 1541 C CA . PRO A 1 201 ? 18.780 4.105 0.477 1.00 95.94 201 PRO A CA 1
ATOM 1542 C C . PRO A 1 201 ? 17.638 5.025 0.050 1.00 95.94 201 PRO A C 1
ATOM 1544 O O . PRO A 1 201 ? 17.009 4.832 -0.996 1.00 95.94 201 PRO A O 1
ATOM 1547 N N . LEU A 1 202 ? 17.430 6.085 0.828 1.00 96.12 202 LEU A N 1
ATOM 1548 C CA . LEU A 1 202 ? 16.671 7.239 0.364 1.00 96.12 202 LEU A CA 1
ATOM 1549 C C . LEU A 1 202 ? 17.438 7.921 -0.779 1.00 96.12 202 LEU A C 1
ATOM 1551 O O . LEU A 1 202 ? 18.660 8.060 -0.719 1.00 96.12 202 LEU A O 1
ATOM 1555 N N . GLU A 1 203 ? 16.739 8.326 -1.836 1.00 94.06 203 GLU A N 1
ATOM 1556 C CA . GLU A 1 203 ? 17.348 9.091 -2.925 1.00 94.06 203 GLU A CA 1
ATOM 1557 C C . GLU A 1 203 ? 17.810 10.493 -2.482 1.00 94.06 203 GLU A C 1
ATOM 1559 O O . GLU A 1 203 ? 17.212 11.111 -1.607 1.00 94.06 203 GLU A O 1
ATOM 1564 N N . GLU A 1 204 ? 18.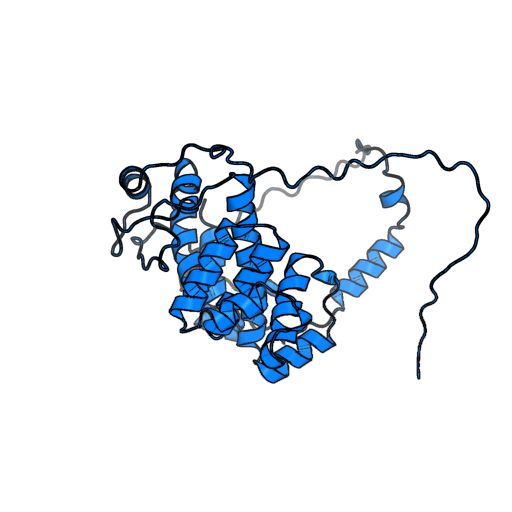872 11.010 -3.115 1.00 87.12 204 GLU A N 1
ATOM 1565 C CA . GLU A 1 204 ? 19.562 12.262 -2.736 1.00 87.12 204 GLU A CA 1
ATOM 1566 C C . GLU A 1 204 ? 18.639 13.491 -2.661 1.00 87.12 204 GLU A C 1
ATOM 1568 O O . GLU A 1 204 ? 18.848 14.390 -1.849 1.00 87.12 204 GLU A O 1
ATOM 1573 N N . HIS A 1 205 ? 17.598 13.526 -3.493 1.00 87.19 205 HIS A N 1
ATOM 1574 C CA . HIS A 1 205 ? 16.601 14.602 -3.529 1.00 87.19 205 HIS A CA 1
ATOM 1575 C C . HIS A 1 205 ? 15.217 14.137 -3.051 1.00 87.19 205 HIS A C 1
ATOM 1577 O O . HIS A 1 205 ? 14.202 14.754 -3.368 1.00 87.19 205 HIS A O 1
ATOM 1583 N N . GLY A 1 206 ? 15.179 13.020 -2.325 1.00 89.19 206 GLY A N 1
ATOM 1584 C CA . GLY A 1 206 ? 13.978 12.449 -1.737 1.00 89.19 206 GLY A CA 1
ATOM 1585 C C . GLY A 1 206 ? 13.637 13.047 -0.371 1.00 89.19 206 GLY A C 1
ATOM 1586 O O . GLY A 1 206 ? 14.455 13.751 0.225 1.00 89.19 206 GLY A O 1
ATOM 1587 N N . PRO A 1 207 ? 12.448 12.738 0.177 1.00 97.44 207 PRO A N 1
ATOM 1588 C CA . PRO A 1 207 ? 11.395 11.902 -0.413 1.00 97.44 207 PRO A CA 1
ATOM 1589 C C . PRO A 1 207 ? 10.635 12.558 -1.578 1.00 97.44 207 PRO A C 1
ATOM 1591 O O . PRO A 1 207 ? 10.197 13.709 -1.489 1.00 97.44 207 PRO A O 1
ATOM 1594 N N . LEU A 1 208 ? 10.403 11.801 -2.650 1.00 97.38 208 LEU A N 1
ATOM 1595 C CA . LEU A 1 208 ? 9.742 12.289 -3.867 1.00 97.38 208 LEU A CA 1
ATOM 1596 C C . LEU A 1 208 ? 8.215 12.432 -3.714 1.00 97.38 208 LEU A C 1
ATOM 1598 O O . LEU A 1 208 ? 7.594 11.870 -2.804 1.00 97.38 208 LEU A O 1
ATOM 1602 N N . GLU A 1 209 ? 7.592 13.207 -4.602 1.00 97.06 209 GLU A N 1
ATOM 1603 C CA . GLU A 1 209 ? 6.128 13.271 -4.739 1.00 97.06 209 GLU A CA 1
ATOM 1604 C C . GLU A 1 209 ? 5.560 11.958 -5.311 1.00 97.06 209 GLU A C 1
ATOM 1606 O O . GLU A 1 209 ? 6.320 11.136 -5.831 1.00 97.06 209 GLU A O 1
ATOM 1611 N N . PRO A 1 210 ? 4.250 11.685 -5.158 1.00 96.44 210 PRO A N 1
ATOM 1612 C CA . PRO A 1 210 ? 3.606 10.590 -5.878 1.00 96.44 210 PRO A CA 1
ATOM 1613 C C . PRO A 1 210 ? 3.773 10.798 -7.383 1.00 96.44 210 PRO A C 1
ATOM 1615 O O . PRO A 1 210 ? 3.485 11.879 -7.891 1.00 96.44 210 PRO A O 1
ATOM 1618 N N . ILE A 1 211 ? 4.244 9.772 -8.086 1.00 97.06 211 ILE A N 1
ATOM 1619 C CA . ILE A 1 211 ? 4.514 9.868 -9.521 1.00 97.06 211 ILE A CA 1
ATOM 1620 C C . ILE A 1 211 ? 3.239 9.537 -10.275 1.00 97.06 211 ILE A C 1
ATOM 1622 O O . ILE A 1 211 ? 2.805 8.388 -10.278 1.00 97.06 211 ILE A O 1
ATOM 1626 N N . ASP A 1 212 ? 2.664 10.553 -10.908 1.00 96.88 212 ASP A N 1
ATOM 1627 C CA . ASP A 1 212 ? 1.579 10.378 -11.865 1.00 96.88 212 ASP A CA 1
ATOM 1628 C C . ASP A 1 212 ? 2.187 9.971 -13.214 1.00 96.88 212 ASP A C 1
ATOM 1630 O O . ASP A 1 212 ? 2.928 10.742 -13.838 1.00 96.88 212 ASP A O 1
ATOM 1634 N N . VAL A 1 213 ? 1.968 8.719 -13.605 1.00 97.38 213 VAL A N 1
ATOM 1635 C CA . VAL A 1 213 ? 2.500 8.108 -14.826 1.00 97.38 213 VAL A CA 1
ATOM 1636 C C . VAL A 1 213 ? 1.422 7.233 -15.444 1.00 97.38 213 VAL A C 1
ATOM 1638 O O . VAL A 1 213 ? 0.736 6.490 -14.746 1.00 97.38 213 VAL A O 1
ATOM 1641 N N . GLU A 1 214 ? 1.305 7.301 -16.764 1.00 96.88 214 GLU A N 1
ATOM 1642 C CA . GLU A 1 214 ? 0.394 6.463 -17.536 1.00 96.88 214 GLU A CA 1
ATOM 1643 C C . GLU A 1 214 ? 1.207 5.603 -18.502 1.00 96.88 214 GLU A C 1
ATOM 1645 O O . GLU A 1 214 ? 2.001 6.125 -19.290 1.00 96.88 214 GLU A O 1
ATOM 1650 N N . PHE A 1 215 ? 1.019 4.284 -18.450 1.00 97.00 215 PHE A N 1
ATOM 1651 C CA . PHE A 1 215 ? 1.686 3.337 -19.343 1.00 97.00 215 PHE A CA 1
ATOM 1652 C C . PHE A 1 215 ? 0.818 2.987 -20.557 1.00 97.00 215 PHE A C 1
ATOM 1654 O O . PHE A 1 215 ? -0.410 2.992 -20.492 1.00 97.00 215 PHE A O 1
ATOM 1661 N N . ALA A 1 216 ? 1.467 2.662 -21.675 1.00 96.38 216 ALA A N 1
ATOM 1662 C CA . ALA A 1 216 ? 0.792 2.289 -22.913 1.00 96.38 216 ALA A CA 1
ATOM 1663 C C . ALA A 1 216 ? -0.072 1.022 -22.757 1.00 96.38 216 ALA A C 1
ATOM 1665 O O . ALA A 1 216 ? 0.175 0.157 -21.909 1.00 96.38 216 ALA A O 1
ATOM 1666 N N . GLU A 1 217 ? -1.086 0.874 -23.614 1.00 91.94 217 GLU A N 1
ATOM 1667 C CA . GLU A 1 217 ? -1.961 -0.301 -23.597 1.00 91.94 217 GLU A CA 1
ATOM 1668 C C . GLU A 1 217 ? -1.154 -1.606 -23.746 1.00 91.94 217 GLU A C 1
ATOM 1670 O O . GLU A 1 217 ? -0.239 -1.720 -24.560 1.00 91.94 217 GLU A O 1
ATOM 1675 N N . GLY A 1 218 ? -1.485 -2.613 -22.935 1.00 90.81 218 GLY A N 1
ATOM 1676 C CA . GLY A 1 218 ? -0.779 -3.899 -22.926 1.00 90.81 218 GLY A CA 1
ATOM 1677 C C . GLY A 1 218 ? 0.538 -3.910 -22.137 1.00 90.81 218 GLY A C 1
ATOM 1678 O O . GLY A 1 218 ? 1.124 -4.986 -21.966 1.00 90.81 218 GLY A O 1
ATOM 1679 N N . ALA A 1 219 ? 0.978 -2.769 -21.588 1.00 93.31 219 ALA A N 1
ATOM 1680 C CA . ALA A 1 219 ? 2.155 -2.687 -20.720 1.00 93.31 219 ALA A CA 1
ATOM 1681 C C . ALA A 1 219 ? 1.998 -3.485 -19.417 1.00 93.31 219 ALA A C 1
ATOM 1683 O O . ALA A 1 219 ? 2.957 -4.102 -18.945 1.00 93.31 219 ALA A O 1
ATOM 1684 N N . LEU A 1 220 ? 0.789 -3.548 -18.852 1.00 95.38 220 LEU A N 1
ATOM 1685 C CA . LEU A 1 220 ? 0.519 -4.179 -17.556 1.00 95.38 220 LEU A CA 1
ATOM 1686 C C . LEU A 1 220 ? -0.453 -5.363 -17.676 1.00 95.38 220 LEU A C 1
ATOM 1688 O O . LEU A 1 220 ? -1.306 -5.410 -18.566 1.00 95.38 220 LEU A O 1
ATOM 1692 N N . GLN A 1 221 ? -0.339 -6.334 -16.765 1.00 93.31 221 GLN A N 1
ATOM 1693 C CA . GLN A 1 221 ? -1.186 -7.529 -16.757 1.00 93.31 221 GLN A CA 1
ATOM 1694 C C . GLN A 1 221 ? -2.509 -7.252 -16.027 1.00 93.31 221 GLN A C 1
ATOM 1696 O O . GLN A 1 221 ? -2.665 -7.516 -14.835 1.00 93.31 221 GLN A O 1
ATOM 1701 N N . ILE A 1 222 ? -3.494 -6.733 -16.763 1.00 90.06 222 ILE A N 1
ATOM 1702 C CA . ILE A 1 222 ? -4.814 -6.390 -16.206 1.00 90.06 222 ILE A CA 1
ATOM 1703 C C . ILE A 1 222 ? -5.663 -7.652 -15.977 1.00 90.06 222 ILE A C 1
ATOM 1705 O O . ILE A 1 222 ? -6.270 -7.837 -14.916 1.00 90.06 222 ILE A O 1
ATOM 1709 N N . ALA A 1 223 ? -5.710 -8.545 -16.967 1.00 86.44 223 ALA A N 1
ATOM 1710 C CA . ALA A 1 223 ? -6.508 -9.765 -16.895 1.00 86.44 223 ALA A CA 1
ATOM 1711 C C . ALA A 1 223 ? -5.920 -10.771 -15.891 1.00 86.44 223 ALA A C 1
ATOM 1713 O O . ALA A 1 223 ? -4.703 -10.894 -15.748 1.00 86.44 223 ALA A O 1
ATOM 1714 N N . SER A 1 224 ? -6.785 -11.528 -15.217 1.00 79.31 224 SER A N 1
ATOM 1715 C CA . SER A 1 224 ? -6.359 -12.606 -14.321 1.00 79.31 224 SER A CA 1
ATOM 1716 C C . SER A 1 224 ? -5.600 -13.696 -15.083 1.00 79.31 224 SER A C 1
ATOM 1718 O O . SER A 1 224 ? -6.095 -14.208 -16.088 1.00 79.31 224 SER A O 1
ATOM 1720 N N . LEU A 1 225 ? -4.436 -14.094 -14.567 1.00 78.56 225 LEU A N 1
ATOM 1721 C CA . LEU A 1 225 ? -3.710 -15.270 -15.041 1.00 78.56 225 LEU A CA 1
ATOM 1722 C C . LEU A 1 225 ? -4.372 -16.520 -14.460 1.00 78.56 225 LEU A C 1
ATOM 1724 O O . LEU A 1 225 ? -4.449 -16.682 -13.243 1.00 78.56 225 LEU A O 1
ATOM 1728 N N . ILE A 1 226 ? -4.884 -17.388 -15.328 1.00 72.75 226 ILE A N 1
ATOM 1729 C CA . ILE A 1 226 ? -5.478 -18.662 -14.924 1.00 72.75 226 ILE A CA 1
ATOM 1730 C C . ILE A 1 226 ? -4.510 -19.752 -15.373 1.00 72.75 226 ILE A C 1
ATOM 1732 O O . ILE A 1 226 ? -4.351 -19.933 -16.584 1.00 72.75 226 ILE A O 1
ATOM 1736 N N . PRO A 1 227 ? -3.847 -20.458 -14.441 1.00 75.56 227 PRO A N 1
ATOM 1737 C CA . PRO A 1 227 ? -3.034 -21.595 -14.825 1.00 75.56 227 PRO A CA 1
ATOM 1738 C C . PRO A 1 227 ? -3.929 -22.636 -15.512 1.00 75.56 227 PRO A C 1
ATOM 1740 O O . PRO A 1 227 ? -5.093 -22.798 -15.125 1.00 75.56 227 PRO A O 1
ATOM 1743 N N . PRO A 1 228 ? -3.426 -23.330 -16.544 1.00 79.44 228 PRO A N 1
ATOM 1744 C CA . PRO A 1 228 ? -4.184 -24.400 -17.173 1.00 79.44 228 PRO A CA 1
ATOM 1745 C C . PRO A 1 228 ? -4.555 -25.449 -16.119 1.00 79.44 228 PRO A C 1
ATOM 1747 O O . PRO A 1 228 ? -3.773 -25.735 -15.211 1.00 79.44 228 PRO A O 1
ATOM 1750 N N . HIS A 1 229 ? -5.750 -26.029 -16.236 1.00 79.06 229 HIS A N 1
ATOM 1751 C CA . HIS A 1 229 ? -6.110 -27.185 -15.422 1.00 79.06 229 HIS A CA 1
ATOM 1752 C C . HIS A 1 229 ? -5.162 -28.333 -15.785 1.00 79.06 229 HIS A C 1
ATOM 1754 O O . HIS A 1 229 ? -5.246 -28.880 -16.883 1.00 79.06 229 HIS A O 1
ATOM 1760 N N . GLY A 1 230 ? -4.227 -28.646 -14.888 1.00 77.94 230 GLY A N 1
ATOM 1761 C CA . GLY A 1 230 ? -3.387 -29.831 -15.005 1.00 77.94 230 GLY A CA 1
ATOM 1762 C C . GLY A 1 230 ? -4.193 -31.104 -14.755 1.00 77.94 230 GLY A C 1
ATOM 1763 O O . GLY A 1 230 ? -5.287 -31.061 -14.183 1.00 77.94 230 GLY A O 1
ATOM 1764 N N . GLU A 1 231 ? -3.643 -32.245 -15.164 1.00 85.25 231 GLU A N 1
ATOM 1765 C CA . GLU A 1 231 ? -4.164 -33.539 -14.727 1.00 85.25 231 GLU A CA 1
ATOM 1766 C C . GLU A 1 231 ? -4.083 -33.625 -13.200 1.00 85.25 231 GLU A C 1
ATOM 1768 O O . GLU A 1 231 ? -3.070 -33.262 -12.597 1.00 85.25 231 GLU A O 1
ATOM 1773 N N . VAL A 1 232 ? -5.165 -34.079 -12.564 1.00 80.69 232 VAL A N 1
ATOM 1774 C CA . VAL A 1 232 ? -5.165 -34.323 -11.119 1.00 80.69 232 VAL A CA 1
ATOM 1775 C C . VAL A 1 232 ? -4.162 -35.447 -10.848 1.00 80.69 232 VAL A C 1
ATOM 1777 O O . VAL A 1 232 ? -4.331 -36.533 -11.411 1.00 80.69 232 VAL A O 1
ATOM 1780 N N . PRO A 1 233 ? -3.127 -35.228 -10.013 1.00 82.31 233 PRO A N 1
ATOM 1781 C CA . PRO A 1 233 ? -2.166 -36.274 -9.697 1.00 82.31 233 PRO A CA 1
ATOM 1782 C C . PRO A 1 233 ? -2.881 -37.510 -9.148 1.00 82.31 233 PRO A C 1
ATOM 1784 O O . PRO A 1 233 ? -3.769 -37.403 -8.300 1.00 82.31 233 PRO A O 1
ATOM 1787 N N . THR A 1 234 ? -2.496 -38.695 -9.621 1.00 85.94 234 THR A N 1
ATOM 1788 C CA . THR A 1 234 ? -3.009 -39.943 -9.047 1.00 85.94 234 THR A CA 1
ATOM 1789 C C . THR A 1 234 ? -2.337 -40.164 -7.697 1.00 85.94 234 THR A C 1
ATOM 1791 O O . THR A 1 234 ? -1.111 -40.193 -7.615 1.00 85.94 234 THR A O 1
ATOM 1794 N N . LEU A 1 235 ? -3.135 -40.311 -6.638 1.00 81.81 235 LEU A N 1
ATOM 1795 C CA . LEU A 1 235 ? -2.618 -40.591 -5.300 1.00 81.81 235 LEU A CA 1
ATOM 1796 C C . LEU A 1 235 ? -1.869 -41.929 -5.298 1.00 81.81 235 LEU A C 1
ATOM 1798 O O . LEU A 1 235 ? -2.417 -42.964 -5.684 1.00 81.81 235 LEU A O 1
ATOM 1802 N N . GLN A 1 236 ? -0.620 -41.916 -4.839 1.00 82.44 236 GLN A N 1
ATOM 1803 C CA . GLN A 1 236 ? 0.158 -43.132 -4.651 1.00 82.44 236 GLN A CA 1
ATOM 1804 C C . GLN A 1 236 ? -0.286 -43.805 -3.349 1.00 82.44 236 GLN A C 1
ATOM 1806 O O . GLN A 1 236 ? 0.056 -43.358 -2.261 1.00 82.44 236 GLN A O 1
ATOM 1811 N N . VAL A 1 237 ? -1.049 -44.895 -3.460 1.00 80.69 237 VAL A N 1
ATOM 1812 C CA . VAL A 1 237 ? -1.596 -45.634 -2.301 1.00 80.69 237 VAL A CA 1
ATOM 1813 C C . VAL A 1 237 ? -0.493 -46.196 -1.393 1.00 80.69 237 VAL A C 1
ATOM 1815 O O . VAL A 1 237 ? -0.696 -46.334 -0.195 1.00 80.69 237 VAL A O 1
ATOM 1818 N N . ALA A 1 238 ? 0.679 -46.491 -1.960 1.00 84.19 238 ALA A N 1
ATOM 1819 C CA . ALA A 1 238 ? 1.868 -46.944 -1.236 1.00 84.19 238 ALA A CA 1
ATOM 1820 C C . ALA A 1 238 ? 2.853 -45.799 -0.924 1.00 84.19 238 ALA A C 1
ATOM 1822 O O . ALA A 1 238 ? 4.050 -46.042 -0.811 1.00 84.19 238 ALA A O 1
ATOM 1823 N N . GLY A 1 239 ? 2.385 -44.548 -0.898 1.00 77.31 239 GLY A N 1
ATOM 1824 C CA . GLY A 1 239 ? 3.214 -43.415 -0.501 1.00 77.31 239 GLY A CA 1
ATOM 1825 C C . GLY A 1 239 ? 3.589 -43.532 0.974 1.00 77.31 239 GLY A C 1
ATOM 1826 O O . GLY A 1 239 ? 2.714 -43.705 1.819 1.00 77.31 239 GLY A O 1
ATOM 1827 N N . GLU A 1 240 ? 4.881 -43.455 1.267 1.00 79.19 240 GLU A N 1
ATOM 1828 C CA . GLU A 1 240 ? 5.393 -43.312 2.629 1.00 79.19 240 GLU A CA 1
ATOM 1829 C C . GLU A 1 240 ? 5.637 -41.827 2.904 1.00 79.19 240 GLU A C 1
ATOM 1831 O O . GLU A 1 240 ? 6.003 -41.080 1.989 1.00 79.19 240 GLU A O 1
ATOM 1836 N N . ASP A 1 241 ? 5.420 -41.390 4.145 1.00 75.06 241 ASP A N 1
ATOM 1837 C CA . ASP A 1 241 ? 5.781 -40.031 4.532 1.00 75.06 241 ASP A CA 1
ATOM 1838 C C . ASP A 1 241 ? 7.307 -39.890 4.516 1.00 75.06 241 ASP A C 1
ATOM 1840 O O . ASP A 1 241 ? 8.035 -40.667 5.137 1.00 75.06 241 ASP A O 1
ATOM 1844 N N . VAL A 1 242 ? 7.797 -38.918 3.752 1.00 83.81 242 VAL A N 1
ATOM 1845 C CA . VAL A 1 242 ? 9.230 -38.629 3.623 1.00 83.81 242 VAL A CA 1
ATOM 1846 C C . VAL A 1 242 ? 9.690 -37.575 4.628 1.00 83.81 242 VAL A C 1
ATOM 1848 O O . VAL A 1 242 ? 10.890 -37.313 4.731 1.00 83.81 242 VAL A O 1
ATOM 1851 N N . ILE A 1 243 ? 8.753 -36.964 5.357 1.00 80.31 243 ILE A N 1
ATOM 1852 C CA . ILE A 1 243 ? 9.017 -35.965 6.384 1.00 80.31 243 ILE A CA 1
ATOM 1853 C C . ILE A 1 243 ? 8.693 -36.601 7.742 1.00 80.31 243 ILE A C 1
ATOM 1855 O O . ILE A 1 243 ? 7.583 -37.080 7.941 1.00 80.31 243 ILE A O 1
ATOM 1859 N N . PRO A 1 244 ? 9.643 -36.643 8.691 1.00 83.44 244 PRO A N 1
ATOM 1860 C CA . PRO A 1 244 ? 9.346 -37.088 10.046 1.00 83.44 244 PRO A CA 1
ATOM 1861 C C . PRO A 1 244 ? 8.253 -36.225 10.679 1.00 83.44 244 PRO A C 1
ATOM 1863 O O . PRO A 1 244 ? 8.286 -35.001 10.537 1.00 83.44 244 PRO A O 1
ATOM 1866 N N . ASP A 1 245 ? 7.350 -36.855 11.430 1.00 80.25 245 ASP A N 1
ATOM 1867 C CA . ASP A 1 245 ? 6.338 -36.142 12.205 1.00 80.25 245 ASP A CA 1
ATOM 1868 C C . ASP A 1 245 ? 7.002 -35.134 13.152 1.00 80.25 245 ASP A C 1
ATOM 1870 O O . ASP A 1 245 ? 7.781 -35.489 14.044 1.00 80.25 245 ASP A O 1
ATOM 1874 N N . ASP A 1 246 ? 6.676 -33.860 12.963 1.00 82.94 246 ASP A N 1
ATOM 1875 C CA . ASP A 1 246 ? 7.047 -32.812 13.899 1.00 82.94 246 ASP A CA 1
ATOM 1876 C C . ASP A 1 246 ? 6.152 -32.917 15.141 1.00 82.94 246 ASP A C 1
ATOM 1878 O O . ASP A 1 246 ? 4.925 -32.933 15.032 1.00 82.94 246 ASP A O 1
ATOM 1882 N N . GLY A 1 247 ? 6.759 -33.006 16.326 1.00 82.62 247 GLY A N 1
ATOM 1883 C CA . GLY A 1 247 ? 6.040 -33.266 17.575 1.00 82.62 247 GLY A CA 1
ATOM 1884 C C . GLY A 1 247 ? 4.970 -32.224 17.917 1.00 82.62 247 GLY A C 1
ATOM 1885 O O . GLY A 1 247 ? 3.949 -32.590 18.498 1.00 82.62 247 GLY A O 1
ATOM 1886 N N . ASP A 1 248 ? 5.158 -30.962 17.524 1.00 82.81 248 ASP A N 1
ATOM 1887 C CA . ASP A 1 248 ? 4.189 -29.897 17.794 1.00 82.81 248 ASP A CA 1
ATOM 1888 C C . ASP A 1 248 ? 3.011 -29.956 16.810 1.00 82.81 248 ASP A C 1
ATOM 1890 O O . ASP A 1 248 ? 1.855 -29.772 17.205 1.00 82.81 248 ASP A O 1
ATOM 1894 N N . TRP A 1 249 ? 3.275 -30.263 15.535 1.00 78.62 249 TRP A N 1
ATOM 1895 C CA . TRP A 1 249 ? 2.228 -30.427 14.518 1.00 78.62 249 TRP A CA 1
ATOM 1896 C C . TRP A 1 249 ? 1.436 -31.725 14.701 1.00 78.62 249 TRP A C 1
ATOM 1898 O O . TRP A 1 249 ? 0.209 -31.712 14.593 1.00 78.62 249 TRP A O 1
ATOM 1908 N N . ALA A 1 250 ? 2.115 -32.821 15.045 1.00 83.19 250 ALA A N 1
ATOM 1909 C CA . ALA A 1 250 ? 1.510 -34.126 15.298 1.00 83.19 250 ALA A CA 1
ATOM 1910 C C . ALA A 1 250 ? 0.710 -34.176 16.614 1.00 83.19 250 ALA A C 1
ATOM 1912 O O . ALA A 1 250 ? -0.133 -35.056 16.795 1.00 83.19 250 ALA A O 1
ATOM 1913 N N . ALA A 1 251 ? 0.924 -33.222 17.530 1.00 88.94 251 ALA A N 1
ATOM 1914 C CA . ALA A 1 251 ? 0.147 -33.109 18.765 1.00 88.94 251 ALA A CA 1
ATOM 1915 C C . ALA A 1 251 ? -1.310 -32.663 18.536 1.00 88.94 251 ALA A C 1
ATOM 1917 O O . ALA A 1 251 ? -2.155 -32.852 19.415 1.00 88.94 251 ALA A O 1
ATOM 1918 N N . ILE A 1 252 ? -1.621 -32.063 17.380 1.00 89.19 252 ILE A N 1
ATOM 1919 C CA . ILE A 1 252 ? -2.978 -31.639 17.026 1.00 89.19 252 ILE A CA 1
ATOM 1920 C C . ILE A 1 252 ? -3.656 -32.776 16.268 1.00 89.19 252 ILE A C 1
ATOM 1922 O O . ILE A 1 252 ? -3.251 -33.132 15.164 1.00 89.19 252 ILE A O 1
ATOM 1926 N N . SER A 1 253 ? -4.731 -33.329 16.829 1.00 90.12 253 SER A N 1
ATOM 1927 C CA . SER A 1 253 ? -5.463 -34.393 16.140 1.00 90.12 253 SER A CA 1
ATOM 1928 C C . SER A 1 253 ? -6.183 -33.873 14.893 1.00 90.12 253 SER A C 1
ATOM 1930 O O . SER A 1 253 ? -6.569 -32.703 14.814 1.00 90.12 253 SER A O 1
ATOM 1932 N N . PHE A 1 254 ? -6.442 -34.768 13.935 1.00 89.44 254 PHE A N 1
ATOM 1933 C CA . PHE A 1 254 ? -7.250 -34.454 12.755 1.00 89.44 254 PHE A CA 1
ATOM 1934 C C . PHE A 1 254 ? -8.606 -33.834 13.134 1.00 89.44 254 PHE A C 1
ATOM 1936 O O . PHE A 1 254 ? -8.986 -32.807 12.580 1.00 89.44 254 PHE A O 1
ATOM 1943 N N . ASP A 1 255 ? -9.292 -34.383 14.140 1.00 93.88 255 ASP A N 1
ATOM 1944 C CA . ASP A 1 255 ? -10.583 -33.862 14.610 1.00 93.88 255 ASP A CA 1
ATOM 1945 C C . ASP A 1 255 ? -10.467 -32.450 15.204 1.00 93.88 255 ASP A C 1
ATOM 1947 O O . ASP A 1 255 ? -11.335 -31.598 14.993 1.00 93.88 255 ASP A O 1
ATOM 1951 N N . GLN A 1 256 ? -9.380 -32.167 15.932 1.00 93.25 256 GLN A N 1
ATOM 1952 C CA . GLN A 1 256 ? -9.111 -30.826 16.452 1.00 93.25 256 GLN A CA 1
ATOM 1953 C C . GLN A 1 256 ? -8.831 -29.838 15.318 1.00 93.25 256 GLN A C 1
ATOM 1955 O O . GLN A 1 256 ? -9.330 -28.711 15.357 1.00 93.25 256 GLN A O 1
ATOM 1960 N N . LEU A 1 257 ? -8.064 -30.247 14.304 1.00 92.31 257 LEU A N 1
ATOM 1961 C CA . LEU A 1 257 ? -7.813 -29.440 13.113 1.00 92.31 257 LEU A CA 1
ATOM 1962 C C . LEU A 1 257 ? -9.118 -29.161 12.358 1.00 92.31 257 LEU A C 1
ATOM 1964 O O . LEU A 1 257 ? -9.405 -28.006 12.044 1.00 92.31 257 LEU A O 1
ATOM 1968 N N . GLN A 1 258 ? -9.936 -30.191 12.140 1.00 94.88 258 GLN A N 1
ATOM 1969 C CA . GLN A 1 258 ? -11.234 -30.090 11.479 1.00 94.88 258 GLN A CA 1
ATOM 1970 C C . GLN A 1 258 ? -12.169 -29.129 12.227 1.00 94.88 258 GLN A C 1
ATOM 1972 O O . GLN A 1 258 ? -12.720 -28.211 11.622 1.00 94.88 258 GLN A O 1
ATOM 1977 N N . THR A 1 259 ? -12.249 -29.248 13.556 1.00 95.56 259 THR A N 1
ATOM 1978 C CA . THR A 1 259 ? -13.032 -28.338 14.409 1.00 95.56 259 THR A CA 1
ATOM 1979 C C . THR A 1 259 ? -12.556 -26.890 14.269 1.00 95.56 259 THR A C 1
ATOM 1981 O O . THR A 1 259 ? -13.364 -25.972 14.132 1.00 95.56 259 THR A O 1
ATOM 1984 N N . ARG A 1 260 ? -11.237 -26.651 14.278 1.00 93.38 260 ARG A N 1
ATOM 1985 C CA . ARG A 1 260 ? -10.679 -25.301 14.095 1.00 93.38 260 ARG A CA 1
ATOM 1986 C C . ARG A 1 260 ? -10.994 -24.747 12.704 1.00 93.38 260 ARG A C 1
ATOM 1988 O O . ARG A 1 260 ? -11.309 -23.566 12.590 1.00 93.38 260 ARG A O 1
ATOM 1995 N N . LEU A 1 261 ? -10.931 -25.570 11.657 1.00 94.12 261 LEU A N 1
ATOM 1996 C CA . LEU A 1 261 ? -11.274 -25.167 10.290 1.00 94.12 261 LEU A CA 1
ATOM 1997 C C . LEU A 1 261 ? -12.759 -24.820 10.148 1.00 94.12 261 LEU A C 1
ATOM 1999 O O . LEU A 1 261 ? -13.091 -23.824 9.509 1.00 94.12 261 LEU A O 1
ATOM 2003 N N . GLU A 1 262 ? -13.649 -25.593 10.765 1.00 94.81 262 GLU A N 1
ATOM 2004 C CA . GLU A 1 262 ? -15.086 -25.298 10.799 1.00 94.81 262 GLU A CA 1
ATOM 2005 C C . GLU A 1 262 ? -15.363 -23.983 11.526 1.00 94.81 262 GLU A C 1
ATOM 2007 O O . GLU A 1 262 ? -16.028 -23.109 10.976 1.00 94.81 262 GLU A O 1
ATOM 2012 N N . GLN A 1 263 ? -14.726 -23.759 12.679 1.00 92.00 263 GLN A N 1
ATOM 2013 C CA . GLN A 1 263 ? -14.803 -22.475 13.378 1.00 92.00 263 GLN A CA 1
ATOM 2014 C C . GLN A 1 263 ? -14.335 -21.302 12.509 1.00 92.00 263 GLN A C 1
ATOM 2016 O O . GLN A 1 263 ? -14.919 -20.227 12.595 1.00 92.00 263 GLN A O 1
ATOM 2021 N N . GLN A 1 264 ? -13.299 -21.478 11.678 1.00 88.62 264 GLN A N 1
ATOM 2022 C CA . GLN A 1 264 ? -12.857 -20.446 10.732 1.00 88.62 264 GLN A CA 1
ATOM 2023 C C . GLN A 1 264 ? -13.875 -20.215 9.611 1.00 88.62 264 GLN A C 1
ATOM 2025 O O . GLN A 1 264 ? -14.111 -19.067 9.243 1.00 88.62 264 GLN A O 1
ATOM 2030 N N . ARG A 1 265 ? -14.489 -21.282 9.083 1.00 87.44 265 ARG A N 1
ATOM 2031 C CA . ARG A 1 265 ? -15.530 -21.192 8.045 1.00 87.44 265 ARG A CA 1
ATOM 2032 C C . ARG A 1 265 ? -16.784 -20.478 8.541 1.00 87.44 265 ARG A C 1
ATOM 2034 O O . ARG A 1 265 ? -17.403 -19.761 7.762 1.00 87.44 265 ARG A O 1
ATOM 2041 N N . ASP A 1 266 ? -17.111 -20.636 9.819 1.00 90.38 266 ASP A N 1
ATOM 2042 C CA . ASP A 1 266 ? -18.286 -20.029 10.450 1.00 90.38 266 ASP A CA 1
ATOM 2043 C C . ASP A 1 266 ? -18.047 -18.589 10.937 1.00 90.38 266 ASP A C 1
ATOM 2045 O O . ASP A 1 266 ? -18.974 -17.929 11.423 1.00 90.38 266 ASP A O 1
ATOM 2049 N N . ARG A 1 267 ? -16.818 -18.063 10.810 1.00 88.19 267 ARG A N 1
ATOM 2050 C CA . ARG A 1 267 ? -16.529 -16.671 11.171 1.00 88.19 267 ARG A CA 1
ATOM 2051 C C . ARG A 1 267 ? -17.357 -15.724 10.320 1.00 88.19 267 ARG A C 1
ATOM 2053 O O . ARG A 1 267 ? -17.346 -15.772 9.092 1.00 88.19 267 ARG A O 1
ATOM 2060 N N . LYS A 1 268 ? -18.030 -14.797 10.998 1.00 90.19 268 LYS A N 1
ATOM 2061 C CA . LYS A 1 268 ? -18.755 -13.719 10.335 1.00 90.19 268 LYS A CA 1
ATOM 2062 C C . LYS A 1 268 ? -17.753 -12.690 9.804 1.00 90.19 268 LYS A C 1
ATOM 2064 O O . LYS A 1 268 ? -16.923 -12.212 10.578 1.00 90.19 268 LYS A O 1
ATOM 2069 N N . PRO A 1 269 ? -17.819 -12.336 8.512 1.00 92.12 269 PRO A N 1
ATOM 2070 C CA . PRO A 1 269 ? -17.050 -11.227 7.968 1.00 92.12 269 PRO A CA 1
ATOM 2071 C C . PRO A 1 269 ? -17.340 -9.927 8.729 1.00 92.12 269 PRO A C 1
ATOM 2073 O O . PRO A 1 269 ? -18.485 -9.663 9.093 1.00 92.12 269 PRO A O 1
ATOM 2076 N N . ARG A 1 270 ? -16.304 -9.109 8.954 1.00 94.56 270 ARG A N 1
ATOM 2077 C CA . ARG A 1 270 ? -16.429 -7.809 9.643 1.00 94.56 270 ARG A CA 1
ATOM 2078 C C . ARG A 1 270 ? -17.133 -6.740 8.802 1.00 94.56 270 ARG A C 1
ATOM 2080 O O . ARG A 1 270 ? -17.652 -5.775 9.346 1.00 94.56 270 ARG A O 1
ATOM 2087 N N . LEU A 1 271 ? -17.156 -6.931 7.485 1.00 95.81 271 LEU A N 1
ATOM 2088 C CA . LEU A 1 271 ? -17.957 -6.165 6.537 1.00 95.81 271 LEU A CA 1
ATOM 2089 C C . LEU A 1 271 ? -18.882 -7.126 5.786 1.00 95.81 271 LEU A C 1
ATOM 2091 O O . LEU A 1 271 ? -18.470 -8.262 5.526 1.00 95.81 271 LEU A O 1
ATOM 2095 N N . PRO A 1 272 ? -20.098 -6.702 5.402 1.00 95.31 272 PRO A N 1
ATOM 2096 C CA . PRO A 1 272 ? -20.921 -7.461 4.469 1.00 95.31 272 PRO A CA 1
ATOM 2097 C C . PRO A 1 272 ? -20.118 -7.824 3.214 1.00 95.31 272 PRO A C 1
ATOM 2099 O O . PRO A 1 272 ? -19.373 -7.003 2.693 1.00 95.31 272 PRO A O 1
ATOM 2102 N N . VAL A 1 273 ? -20.240 -9.059 2.725 1.00 95.75 273 VAL A N 1
ATOM 2103 C CA . VAL A 1 273 ? -19.536 -9.471 1.502 1.00 95.75 273 VAL A CA 1
ATOM 2104 C C . VAL A 1 273 ? -20.376 -9.042 0.299 1.00 95.75 273 VAL A C 1
ATOM 2106 O O . VAL A 1 273 ? -21.479 -9.572 0.143 1.00 95.75 273 VAL A O 1
ATOM 2109 N N . PRO A 1 274 ? -19.887 -8.127 -0.559 1.00 96.62 274 PRO A N 1
ATOM 2110 C CA . PRO A 1 274 ? -20.622 -7.707 -1.744 1.00 96.62 274 PRO A CA 1
ATOM 2111 C C . PRO A 1 274 ? -20.810 -8.870 -2.721 1.00 96.62 274 PRO A C 1
ATOM 2113 O O . PRO A 1 274 ? -19.958 -9.753 -2.844 1.00 96.62 274 PRO A O 1
ATOM 2116 N N . SER A 1 275 ? -21.911 -8.862 -3.458 1.00 96.06 275 SER A N 1
ATOM 2117 C CA . SER A 1 275 ? -22.130 -9.775 -4.573 1.00 96.06 275 SER A CA 1
ATOM 2118 C C . SER A 1 275 ? -21.259 -9.404 -5.776 1.00 96.06 275 SER A C 1
ATOM 2120 O O . SER A 1 275 ? -20.802 -8.271 -5.938 1.00 96.06 275 SER A O 1
ATOM 2122 N N . TRP A 1 276 ? -21.061 -10.361 -6.685 1.00 95.69 276 TRP A N 1
ATOM 2123 C CA . TRP A 1 276 ? -20.364 -10.085 -7.941 1.00 95.69 276 TRP A CA 1
ATOM 2124 C C . TRP A 1 276 ? -21.042 -8.980 -8.764 1.00 95.69 276 TRP A C 1
ATOM 2126 O O . TRP A 1 276 ? -20.354 -8.164 -9.375 1.00 95.69 276 TRP A O 1
ATOM 2136 N N . ASP A 1 277 ? -22.375 -8.932 -8.776 1.00 94.31 277 ASP A N 1
ATOM 2137 C CA . ASP A 1 277 ? -23.119 -7.949 -9.566 1.00 94.31 277 ASP A CA 1
ATOM 2138 C C . ASP A 1 277 ? -22.939 -6.517 -9.049 1.00 94.31 277 ASP A C 1
ATOM 2140 O O . ASP A 1 277 ? -22.893 -5.591 -9.858 1.00 94.31 277 ASP A O 1
ATOM 2144 N N . GLU A 1 278 ? -22.755 -6.345 -7.738 1.00 93.56 278 GLU A N 1
ATOM 2145 C CA . GLU A 1 278 ? -22.424 -5.054 -7.118 1.00 93.56 278 GLU A CA 1
ATOM 2146 C C . GLU A 1 278 ? -20.987 -4.608 -7.426 1.00 93.56 278 GLU A C 1
ATOM 2148 O O . GLU A 1 278 ? -20.701 -3.412 -7.501 1.00 93.56 278 GLU A O 1
ATOM 2153 N N . VAL A 1 279 ? -20.075 -5.564 -7.623 1.00 95.12 279 VAL A N 1
ATOM 2154 C CA . VAL A 1 279 ? -18.641 -5.301 -7.803 1.00 95.12 279 VAL A CA 1
ATOM 2155 C C . VAL A 1 279 ? -18.257 -5.104 -9.268 1.00 95.12 279 VAL A C 1
ATOM 2157 O O . VAL A 1 279 ? -17.459 -4.220 -9.576 1.00 95.12 279 VAL A O 1
ATOM 2160 N N . LYS A 1 280 ? -18.813 -5.897 -10.194 1.00 93.94 280 LYS A N 1
ATOM 2161 C CA . LYS A 1 280 ? -18.356 -5.967 -11.596 1.00 93.94 280 LYS A CA 1
ATOM 2162 C C . LYS A 1 280 ? -18.353 -4.619 -12.322 1.00 93.94 280 LYS A C 1
ATOM 2164 O O . LYS A 1 280 ? -17.516 -4.408 -13.190 1.00 93.94 280 LYS A O 1
ATOM 2169 N N . GLY A 1 281 ? -19.265 -3.711 -11.961 1.00 91.81 281 GLY A N 1
ATOM 2170 C CA . GLY A 1 281 ? -19.367 -2.376 -12.559 1.00 91.81 281 GLY A CA 1
ATOM 2171 C C . GLY A 1 281 ? -18.231 -1.424 -12.172 1.00 91.81 281 GLY A C 1
ATOM 2172 O O . GLY A 1 281 ? -18.042 -0.416 -12.842 1.00 91.81 281 GLY A O 1
ATOM 2173 N N . LYS A 1 282 ? -17.470 -1.744 -11.119 1.00 92.00 282 LYS A N 1
ATOM 2174 C CA . LYS A 1 282 ? -16.307 -0.968 -10.659 1.00 92.00 282 LYS A CA 1
ATOM 2175 C C . LYS A 1 282 ? -14.995 -1.435 -11.291 1.00 92.00 282 LYS A C 1
ATOM 2177 O O . LYS A 1 282 ? -13.964 -0.806 -11.091 1.00 92.00 282 LYS A O 1
ATOM 2182 N N . LEU A 1 283 ? -15.013 -2.564 -12.000 1.00 94.25 283 LEU A N 1
ATOM 2183 C CA . LEU A 1 283 ? -13.813 -3.213 -12.512 1.00 94.25 283 LEU A CA 1
ATOM 2184 C C . LEU A 1 283 ? -13.538 -2.823 -13.968 1.00 94.25 283 LEU A C 1
ATOM 2186 O O . LEU A 1 283 ? -14.480 -2.692 -14.753 1.00 94.25 283 LEU A O 1
ATOM 2190 N N . PRO A 1 284 ? -12.258 -2.750 -14.379 1.00 93.31 284 PRO A N 1
ATOM 2191 C CA . PRO A 1 284 ? -11.909 -2.684 -15.789 1.00 93.31 284 PRO A CA 1
ATOM 2192 C C . PRO A 1 284 ? -12.532 -3.863 -16.557 1.00 93.31 284 PRO A C 1
ATOM 2194 O O . PRO A 1 284 ? -12.552 -4.982 -16.024 1.00 93.31 284 PRO A O 1
ATOM 2197 N N . PRO A 1 285 ? -12.972 -3.681 -17.819 1.00 92.25 285 PRO A N 1
ATOM 2198 C CA . PRO A 1 285 ? -13.637 -4.737 -18.587 1.00 92.25 285 PRO A CA 1
ATOM 2199 C C . PRO A 1 285 ? -12.865 -6.063 -18.621 1.00 92.25 285 PRO A C 1
ATOM 2201 O O . PRO A 1 285 ? -13.458 -7.130 -18.472 1.00 92.25 285 PRO A O 1
ATOM 2204 N N . ALA A 1 286 ? -11.533 -6.004 -18.722 1.00 90.25 286 ALA A N 1
ATOM 2205 C CA . ALA A 1 286 ? -10.665 -7.182 -18.715 1.00 90.25 286 ALA A CA 1
ATOM 2206 C C . ALA A 1 286 ? -10.709 -7.978 -17.391 1.00 90.25 286 ALA A C 1
ATOM 2208 O O . ALA A 1 286 ? -10.572 -9.203 -17.404 1.00 90.25 286 ALA A O 1
ATOM 2209 N N . MET A 1 287 ? -10.945 -7.312 -16.255 1.00 91.12 287 MET A N 1
ATOM 2210 C CA . MET A 1 287 ? -11.111 -7.953 -14.943 1.00 91.12 287 MET A CA 1
ATOM 2211 C C . MET A 1 287 ? -12.546 -8.430 -14.687 1.00 91.12 287 MET A C 1
ATOM 2213 O O . MET A 1 287 ? -12.753 -9.344 -13.891 1.00 91.12 287 MET A O 1
ATOM 2217 N N . ALA A 1 288 ? -13.534 -7.845 -15.368 1.00 91.38 288 ALA A N 1
ATOM 2218 C CA . ALA A 1 288 ? -14.953 -8.168 -15.214 1.00 91.38 288 ALA A CA 1
ATOM 2219 C C . ALA A 1 288 ? -15.423 -9.365 -16.069 1.00 91.38 288 ALA A C 1
ATOM 2221 O O . ALA A 1 288 ? -16.606 -9.707 -16.063 1.00 91.38 288 ALA A O 1
ATOM 2222 N N . THR A 1 289 ? -14.520 -10.015 -16.810 1.00 87.06 289 THR A N 1
ATOM 2223 C CA . THR A 1 289 ? -14.860 -11.091 -17.761 1.00 87.06 289 THR A CA 1
ATOM 2224 C C . THR A 1 289 ? -15.430 -12.347 -17.103 1.00 87.06 289 THR A C 1
ATOM 2226 O O . THR A 1 289 ? -16.243 -13.044 -17.712 1.00 87.06 289 THR A O 1
ATOM 2229 N N . ARG A 1 290 ? -15.013 -12.665 -15.870 1.00 83.00 290 ARG A N 1
ATOM 2230 C CA . ARG A 1 290 ? -15.478 -13.843 -15.128 1.00 83.00 290 ARG A CA 1
ATOM 2231 C C . ARG A 1 290 ? -15.816 -13.482 -13.686 1.00 83.00 290 ARG A C 1
ATOM 2233 O O . ARG A 1 290 ? -15.039 -12.771 -13.052 1.00 83.00 290 ARG A O 1
ATOM 2240 N N . PRO A 1 291 ? -16.917 -14.022 -13.139 1.00 86.00 291 PRO A N 1
ATOM 2241 C CA . PRO A 1 291 ? -17.271 -13.791 -11.751 1.00 86.00 291 PRO A CA 1
ATOM 2242 C C . PRO A 1 291 ? -16.227 -14.375 -10.803 1.00 86.00 291 PRO A C 1
ATOM 2244 O O . PRO A 1 291 ? -15.895 -15.559 -10.889 1.00 86.00 291 PRO A O 1
ATOM 2247 N N . THR A 1 292 ? -15.750 -13.560 -9.861 1.00 87.38 292 THR A N 1
ATOM 2248 C CA . THR A 1 292 ? -14.990 -14.058 -8.710 1.00 87.38 292 THR A CA 1
ATOM 2249 C C . THR A 1 292 ? -15.937 -14.467 -7.586 1.00 87.38 292 THR A C 1
ATOM 2251 O O . THR A 1 292 ? -16.961 -13.829 -7.348 1.00 87.38 292 THR A O 1
ATOM 2254 N N . ARG A 1 293 ? -15.589 -15.548 -6.885 1.00 87.31 293 ARG A N 1
ATOM 2255 C CA . ARG A 1 293 ? -16.254 -15.991 -5.645 1.00 87.31 293 ARG A CA 1
ATOM 2256 C C . ARG A 1 293 ? -15.348 -15.842 -4.423 1.00 87.31 293 ARG A C 1
ATOM 2258 O O . ARG A 1 293 ? -15.686 -16.305 -3.340 1.00 87.31 293 ARG A O 1
ATOM 2265 N N . ILE A 1 294 ? -14.176 -15.234 -4.603 1.00 89.94 294 ILE A N 1
ATOM 2266 C CA . ILE A 1 294 ? -13.205 -15.030 -3.533 1.00 89.94 294 ILE A CA 1
ATOM 2267 C C . ILE A 1 294 ? -13.709 -13.869 -2.674 1.00 89.94 294 ILE A C 1
ATOM 2269 O O . ILE A 1 294 ? -13.736 -12.731 -3.140 1.00 89.94 294 ILE A O 1
ATOM 2273 N N . ALA A 1 295 ? -14.101 -14.159 -1.429 1.00 91.56 295 ALA A N 1
ATOM 2274 C CA . ALA A 1 295 ? -14.685 -13.174 -0.513 1.00 91.56 295 ALA A CA 1
ATOM 2275 C C . ALA A 1 295 ? -13.792 -11.937 -0.333 1.00 91.56 295 ALA A C 1
ATOM 2277 O O . ALA A 1 295 ? -14.284 -10.815 -0.401 1.00 91.56 295 ALA A O 1
ATOM 2278 N N . TRP A 1 296 ? -12.475 -12.142 -0.204 1.00 90.56 296 TRP A N 1
ATOM 2279 C CA . TRP A 1 296 ? -11.501 -11.052 -0.133 1.00 90.56 296 TRP A CA 1
ATOM 2280 C C . TRP A 1 296 ? -11.587 -10.120 -1.344 1.00 90.56 296 TRP A C 1
ATOM 2282 O O . TRP A 1 296 ? -11.729 -8.917 -1.170 1.00 90.56 296 TRP A O 1
ATOM 2292 N N . SER A 1 297 ? -11.575 -10.670 -2.565 1.00 92.62 297 SER A N 1
ATOM 2293 C CA . SER A 1 297 ? -11.680 -9.873 -3.791 1.00 92.62 297 SER A CA 1
ATOM 2294 C C . SER A 1 297 ? -13.002 -9.113 -3.871 1.00 92.62 297 SER A C 1
ATOM 2296 O O . SER A 1 297 ? -13.009 -7.950 -4.254 1.00 92.62 297 SER A O 1
ATOM 2298 N N . LEU A 1 298 ? -14.120 -9.746 -3.506 1.00 95.69 298 LEU A N 1
ATOM 2299 C CA . LEU A 1 298 ? -15.429 -9.085 -3.506 1.00 95.69 298 LEU A CA 1
ATOM 2300 C C . LEU A 1 298 ? -15.466 -7.909 -2.526 1.00 95.69 298 LEU A C 1
ATOM 2302 O O . LEU A 1 298 ? -15.944 -6.835 -2.879 1.00 95.69 298 LEU A O 1
ATOM 2306 N N . MET A 1 299 ? -14.917 -8.091 -1.324 1.00 95.75 299 MET A N 1
ATOM 2307 C CA . MET A 1 299 ? -14.817 -7.027 -0.328 1.00 95.75 299 MET A CA 1
ATOM 2308 C C . MET A 1 299 ? -13.932 -5.879 -0.815 1.00 95.75 299 MET A C 1
ATOM 2310 O O . MET A 1 299 ? -14.366 -4.731 -0.820 1.00 95.75 299 MET A O 1
ATOM 2314 N N . THR A 1 300 ? -12.701 -6.155 -1.245 1.00 95.62 300 THR A N 1
ATOM 2315 C CA . THR A 1 300 ? -11.746 -5.086 -1.556 1.00 95.62 300 THR A CA 1
ATOM 2316 C C . THR A 1 300 ? -12.102 -4.337 -2.836 1.00 95.62 300 THR A C 1
ATOM 2318 O O . THR A 1 300 ? -12.024 -3.114 -2.855 1.00 95.62 300 THR A O 1
ATOM 2321 N N . TYR A 1 301 ? -12.607 -5.015 -3.872 1.00 96.12 301 TYR A N 1
ATOM 2322 C CA . TYR A 1 301 ? -13.171 -4.324 -5.036 1.00 96.12 301 TYR A CA 1
ATOM 2323 C C . TYR A 1 301 ? -14.490 -3.604 -4.719 1.00 96.12 301 TYR A C 1
ATOM 2325 O O . TYR A 1 301 ? -14.814 -2.596 -5.342 1.00 96.12 301 TYR A O 1
ATOM 2333 N N . GLY A 1 302 ? -15.282 -4.117 -3.776 1.00 96.50 302 GLY A N 1
ATOM 2334 C CA . GLY A 1 302 ? -16.542 -3.497 -3.383 1.00 96.50 302 GLY A CA 1
ATOM 2335 C C . GLY A 1 302 ? -16.353 -2.202 -2.600 1.00 96.50 302 GLY A C 1
ATOM 2336 O O . GLY A 1 302 ? -17.071 -1.238 -2.864 1.00 96.50 302 GLY A O 1
ATOM 2337 N N . TYR A 1 303 ? -15.383 -2.159 -1.689 1.00 97.38 303 TYR A N 1
ATOM 2338 C CA . TYR A 1 303 ? -15.214 -1.055 -0.740 1.00 97.38 303 TYR A CA 1
ATOM 2339 C C . TYR A 1 303 ? -14.046 -0.109 -1.051 1.00 97.38 303 TYR A C 1
ATOM 2341 O O . TYR A 1 303 ? -14.074 1.025 -0.586 1.00 97.38 303 TYR A O 1
ATOM 2349 N N . ALA A 1 304 ? -13.041 -0.547 -1.817 1.00 97.31 304 ALA A N 1
ATOM 2350 C CA . ALA A 1 304 ? -11.819 0.220 -2.081 1.00 97.31 304 ALA A CA 1
ATOM 2351 C C . ALA A 1 304 ? -11.204 -0.149 -3.449 1.00 97.31 304 ALA A C 1
ATOM 2353 O O . ALA A 1 304 ? -10.038 -0.546 -3.551 1.00 97.31 304 ALA A O 1
ATOM 2354 N N . ALA A 1 305 ? -12.013 -0.078 -4.510 1.00 97.12 305 ALA A N 1
ATOM 2355 C CA . ALA A 1 305 ? -11.617 -0.472 -5.864 1.00 97.12 305 ALA A CA 1
ATOM 2356 C C . ALA A 1 305 ? -10.383 0.300 -6.357 1.00 97.12 305 ALA A C 1
ATOM 2358 O O . ALA A 1 305 ? -9.486 -0.294 -6.950 1.00 97.12 305 ALA A O 1
ATOM 2359 N N . GLU A 1 306 ? -10.322 1.592 -6.047 1.00 97.31 306 GLU A N 1
ATOM 2360 C CA . GLU A 1 306 ? -9.239 2.523 -6.357 1.00 97.31 306 GLU A CA 1
ATOM 2361 C C . GLU A 1 306 ? -7.874 2.067 -5.816 1.00 97.31 306 GLU A C 1
ATOM 2363 O O . GLU A 1 306 ? -6.851 2.361 -6.421 1.00 97.31 306 GLU A O 1
ATOM 2368 N N . LEU A 1 307 ? -7.842 1.279 -4.735 1.00 98.19 307 LEU A N 1
ATOM 2369 C CA . LEU A 1 307 ? -6.612 0.698 -4.182 1.00 98.19 307 LEU A CA 1
ATOM 2370 C C . LEU A 1 307 ? -6.423 -0.759 -4.617 1.00 98.19 307 LEU A C 1
ATOM 2372 O O . LEU A 1 307 ? -5.323 -1.203 -4.947 1.00 98.19 307 LEU A O 1
ATOM 2376 N N . GLN A 1 308 ? -7.508 -1.532 -4.643 1.00 97.12 308 GLN A N 1
ATOM 2377 C CA . GLN A 1 308 ? -7.440 -2.959 -4.935 1.00 97.12 308 GLN A CA 1
ATOM 2378 C C . GLN A 1 308 ? -7.142 -3.260 -6.411 1.00 97.12 308 GLN A C 1
ATOM 2380 O O . GLN A 1 308 ? -6.504 -4.276 -6.716 1.00 97.12 308 GLN A O 1
ATOM 2385 N N . ILE A 1 309 ? -7.631 -2.444 -7.345 1.00 96.81 309 ILE A N 1
ATOM 2386 C CA . ILE A 1 309 ? -7.375 -2.628 -8.778 1.00 96.81 309 ILE A CA 1
ATOM 2387 C C . ILE A 1 309 ? -5.874 -2.536 -9.067 1.00 96.81 309 ILE A C 1
ATOM 2389 O O . ILE A 1 309 ? -5.339 -3.547 -9.538 1.00 96.81 309 ILE A O 1
ATOM 2393 N N . PRO A 1 310 ? -5.164 -1.440 -8.732 1.00 97.12 310 PRO A N 1
ATOM 2394 C CA . PRO A 1 310 ? -3.726 -1.375 -8.970 1.00 97.12 310 PRO A CA 1
ATOM 2395 C C . PRO A 1 310 ? -2.958 -2.442 -8.176 1.00 97.12 310 PRO A C 1
ATOM 2397 O O . PRO A 1 310 ? -2.011 -3.019 -8.704 1.00 97.12 310 PRO A O 1
ATOM 2400 N N . TRP A 1 311 ? -3.419 -2.835 -6.978 1.00 96.94 311 TRP A N 1
ATOM 2401 C CA . TRP A 1 311 ? -2.810 -3.948 -6.229 1.00 96.94 311 TRP A CA 1
ATOM 2402 C C . TRP A 1 311 ? -2.882 -5.265 -7.009 1.00 96.94 311 TRP A C 1
ATOM 2404 O O . TRP A 1 311 ? -1.921 -6.033 -7.097 1.00 96.94 311 TRP A O 1
ATOM 2414 N N . SER A 1 312 ? -4.044 -5.533 -7.604 1.00 95.12 312 SER A N 1
ATOM 2415 C CA . SER A 1 312 ? -4.265 -6.727 -8.419 1.00 95.12 312 SER A CA 1
ATOM 2416 C C . SER A 1 312 ? -3.416 -6.705 -9.689 1.00 95.12 312 SER A C 1
ATOM 2418 O O . SER A 1 312 ? -2.926 -7.753 -10.093 1.00 95.12 312 SER A O 1
ATOM 2420 N N . ILE A 1 313 ? -3.236 -5.539 -10.316 1.00 95.81 313 ILE A N 1
ATOM 2421 C CA . ILE A 1 313 ? -2.383 -5.388 -11.504 1.00 95.81 313 ILE A CA 1
ATOM 2422 C C . ILE A 1 313 ? -0.920 -5.629 -11.125 1.00 95.81 313 ILE A C 1
ATOM 2424 O O . ILE A 1 313 ? -0.253 -6.441 -11.768 1.00 95.81 313 ILE A O 1
ATOM 2428 N N . ALA A 1 314 ? -0.438 -5.006 -10.046 1.00 95.31 314 ALA A N 1
ATOM 2429 C CA . ALA A 1 314 ? 0.935 -5.158 -9.570 1.00 95.31 314 ALA A CA 1
ATOM 2430 C C . ALA A 1 314 ? 1.279 -6.610 -9.221 1.00 95.31 314 ALA A C 1
ATOM 2432 O O . ALA A 1 314 ? 2.316 -7.111 -9.638 1.00 95.31 314 ALA A O 1
ATOM 2433 N N . THR A 1 315 ? 0.383 -7.322 -8.536 1.00 91.38 315 THR A N 1
ATOM 2434 C CA . THR A 1 315 ? 0.620 -8.720 -8.127 1.00 91.38 315 THR A CA 1
ATOM 2435 C C . THR A 1 315 ? 0.435 -9.751 -9.247 1.00 91.38 315 THR A C 1
ATOM 2437 O O . THR A 1 315 ? 0.831 -10.904 -9.084 1.00 91.38 315 THR A O 1
ATOM 2440 N N . ARG A 1 316 ? -0.156 -9.368 -10.388 1.00 91.06 316 ARG A N 1
ATOM 2441 C CA . ARG A 1 316 ? -0.291 -10.222 -11.587 1.00 91.06 316 ARG A CA 1
ATOM 2442 C C . ARG A 1 316 ? 0.777 -9.955 -12.637 1.00 91.06 316 ARG A C 1
ATOM 2444 O O . ARG A 1 316 ? 1.017 -10.815 -13.482 1.00 91.06 316 ARG A O 1
ATOM 2451 N N . THR A 1 317 ? 1.349 -8.758 -12.630 1.00 90.38 317 THR A N 1
ATOM 2452 C CA . THR A 1 317 ? 2.347 -8.341 -13.608 1.00 90.38 317 THR A CA 1
ATOM 2453 C C . THR A 1 317 ? 3.698 -8.919 -13.206 1.00 90.38 317 THR A C 1
ATOM 2455 O O . THR A 1 317 ? 4.273 -8.506 -12.200 1.00 90.38 317 THR A O 1
ATOM 2458 N N . MET A 1 318 ? 4.173 -9.880 -13.997 1.00 75.25 318 MET A N 1
ATOM 2459 C CA . MET A 1 318 ? 5.483 -10.532 -13.885 1.00 75.25 318 MET A CA 1
ATOM 2460 C C . MET A 1 318 ? 6.353 -10.151 -15.083 1.00 75.25 318 MET A C 1
ATOM 2462 O O . MET A 1 318 ? 5.780 -9.954 -16.182 1.00 75.25 318 MET A O 1
#

Sequence (318 aa):
MICQIPCPTWFIAGLTIMNISMRIASADEGTTGSPVVVLLSNAECWDRLPETLSGFGQPLPSWVRAVATHLPRTAAAMLELDFAHRTQSPVDPDLRAKMRWVIADANHCDYSKAYAIADLKRAGATDKVVRVLTGDPKAWPDADQQPLEFARLLTVAAPTVPDSMFEELRQEFGDNQVASMVLLAAYGNFQDRIVLGLNLPLEEHGPLEPIDVEFAEGALQIASLIPPHGEVPTLQVAGEDVIPDDGDWAAISFDQLQTRLEQQRDRKPRLPVPSWDEVKGKLPPAMATRPTRIAWSLMTYGYAAELQIPWSIATRTM

Secondary structure (DSSP, 8-state):
---PPPP-------------------------PPPSS----HHHHHHHSPPEEE-TTPPPPHHHHHHTTT-HHHHHHHHHHHHIIIII-SS-HHHHHHHHHHHHHHTT-HHHHHHHHHHHHHTT--HHHHHHHTS-GGGS-HHHHHHHHHHHHHHH-GGG--HHHHHHHHHHHHHHHHHHHHHHHHHHHHHHHHHHHTTPPPPTTPSPPP---EEPTTSS--SPP----PPPPPP-TTPPP-SPPPHHHHTS-HHHHHHHHHHHHTPPPSS----HHHHGGGS-TTTTTS----HHHHHHHHH-HHHHHHHHHHHH--

pLDDT: mean 87.92, std 20.09, range [23.03, 98.88]